Protein AF-A0A5N5KSN8-F1 (afdb_monomer_lite)

Foldseek 3Di:
DVVVVCCCVVVVPPLDPVLLVVLQLVLLPFDQDQDPVPTCSVVSPVVSVVSCVVQVVVPVPDDRDDDDDDDDDDDDDPPPPVVVVVVVVLVVLVDPVDDLQSSLLCVLVVLLVVLLCQQQVQPPDPLRGPQQVVLLVSLVVSVVVLVVSCVPRVVPPDLSSLLSSLLSNLLSLLSLLDPNHDDDPSSVVSLVVLLVSLLVLLVSLLPDQPLSDDLSSLLSNLLSLLSLLSSLQDPDDDPLVSSLVSLVSNLVSLVSNDDDPLDPSVLSSVLSVCSSVFHDDCPDDQDSHSGSSSSVSNSVVRSVVVCVVVVHDCVNVPCVSVPPCSSPD

Structure (mmCIF, N/CA/C/O backbone):
data_AF-A0A5N5KSN8-F1
#
_entry.id   AF-A0A5N5KSN8-F1
#
loop_
_atom_site.group_PDB
_atom_site.id
_atom_site.type_symbol
_atom_site.label_atom_id
_atom_site.label_alt_id
_atom_site.label_comp_id
_atom_site.label_asym_id
_atom_site.label_entity_id
_atom_site.label_seq_id
_atom_site.pdbx_PDB_ins_code
_atom_site.Cartn_x
_atom_site.Cartn_y
_atom_site.Cartn_z
_atom_site.occupancy
_atom_site.B_iso_or_equiv
_atom_site.auth_seq_id
_atom_site.auth_comp_id
_atom_site.auth_asym_id
_atom_site.auth_atom_id
_atom_site.pdbx_PDB_model_num
ATOM 1 N N . MET A 1 1 ? 43.996 19.410 -3.319 1.00 46.50 1 MET A N 1
ATOM 2 C CA . MET A 1 1 ? 43.827 18.032 -3.825 1.00 46.50 1 MET A CA 1
ATOM 3 C C . MET A 1 1 ? 42.479 17.449 -3.413 1.00 46.50 1 MET A C 1
ATOM 5 O O . MET A 1 1 ? 41.645 17.297 -4.286 1.00 46.50 1 MET A O 1
ATOM 9 N N . ILE A 1 2 ? 42.193 17.269 -2.115 1.00 34.84 2 ILE A N 1
ATOM 10 C CA . ILE A 1 2 ? 40.887 16.763 -1.628 1.00 34.84 2 ILE A CA 1
ATOM 11 C C . ILE A 1 2 ? 39.706 17.642 -2.077 1.00 34.84 2 ILE A C 1
ATOM 13 O O . ILE A 1 2 ? 38.739 17.126 -2.616 1.00 34.84 2 ILE A O 1
ATOM 17 N N . LYS A 1 3 ? 39.811 18.975 -1.951 1.00 35.56 3 LYS A N 1
ATOM 18 C CA . LYS A 1 3 ? 38.770 19.898 -2.443 1.00 35.56 3 LYS A CA 1
ATOM 19 C C . LYS A 1 3 ? 38.483 19.732 -3.938 1.00 35.56 3 LYS A C 1
ATOM 21 O O . LYS A 1 3 ? 37.327 19.738 -4.303 1.00 35.56 3 LYS A O 1
ATOM 26 N N . VAL A 1 4 ? 39.510 19.531 -4.764 1.00 47.50 4 VAL A N 1
ATOM 27 C CA . VAL A 1 4 ? 39.364 19.372 -6.223 1.00 47.50 4 VAL A CA 1
ATOM 28 C C . VAL A 1 4 ? 38.703 18.035 -6.558 1.00 47.50 4 VAL A C 1
ATOM 30 O O . VAL A 1 4 ? 37.742 18.023 -7.307 1.00 47.50 4 VAL A O 1
ATOM 33 N N . MET A 1 5 ? 39.111 16.937 -5.911 1.00 35.50 5 MET A N 1
ATOM 34 C CA . MET A 1 5 ? 38.452 15.634 -6.088 1.00 35.50 5 MET A CA 1
ATOM 35 C C . MET A 1 5 ? 36.986 15.653 -5.635 1.00 35.50 5 MET A C 1
ATOM 37 O O . MET A 1 5 ? 36.134 15.071 -6.296 1.00 35.50 5 MET A O 1
ATOM 41 N N . ILE A 1 6 ? 36.673 16.342 -4.533 1.00 41.19 6 ILE A N 1
ATOM 42 C CA . ILE A 1 6 ? 35.292 16.515 -4.061 1.00 41.19 6 ILE A CA 1
ATOM 43 C C . ILE A 1 6 ? 34.491 17.376 -5.043 1.00 41.19 6 ILE A C 1
ATOM 45 O O . ILE A 1 6 ? 33.362 17.027 -5.362 1.00 41.19 6 ILE A O 1
ATOM 49 N N . THR A 1 7 ? 35.065 18.468 -5.552 1.00 46.22 7 THR A N 1
ATOM 50 C CA . THR A 1 7 ? 34.432 19.315 -6.571 1.00 46.22 7 THR A CA 1
ATOM 51 C C . THR A 1 7 ? 34.153 18.521 -7.844 1.00 46.22 7 THR A C 1
ATOM 53 O O . THR A 1 7 ? 33.038 18.585 -8.343 1.00 46.22 7 THR A O 1
ATOM 56 N N . ASP A 1 8 ? 35.094 17.706 -8.313 1.00 46.38 8 ASP A N 1
ATOM 57 C CA . ASP A 1 8 ? 34.904 16.885 -9.510 1.00 46.38 8 ASP A CA 1
ATOM 58 C C . ASP A 1 8 ? 33.875 15.770 -9.278 1.00 46.38 8 ASP A C 1
ATOM 60 O O . ASP A 1 8 ? 33.087 15.479 -10.163 1.00 46.38 8 ASP A O 1
ATOM 64 N N . THR A 1 9 ? 33.799 15.188 -8.079 1.00 46.44 9 THR A N 1
ATOM 65 C CA . THR A 1 9 ? 32.834 14.110 -7.783 1.00 46.44 9 THR A CA 1
ATOM 66 C C . THR A 1 9 ? 31.418 14.647 -7.525 1.00 46.44 9 THR A C 1
ATOM 68 O O . THR A 1 9 ? 30.440 14.046 -7.958 1.00 46.44 9 THR A O 1
ATOM 71 N N . ILE A 1 10 ? 31.290 15.794 -6.845 1.00 45.47 10 ILE A N 1
ATOM 72 C CA . ILE A 1 10 ? 29.997 16.408 -6.491 1.00 45.47 10 ILE A CA 1
ATOM 73 C C . ILE A 1 10 ? 29.438 17.258 -7.640 1.00 45.47 10 ILE A C 1
ATOM 75 O O . ILE A 1 10 ? 28.224 17.319 -7.806 1.00 45.47 10 ILE A O 1
ATOM 79 N N . HIS A 1 11 ? 30.285 17.913 -8.443 1.00 48.88 11 HIS A N 1
ATOM 80 C CA . HIS A 1 11 ? 29.839 18.746 -9.569 1.00 48.88 11 HIS A CA 1
ATOM 81 C C . HIS A 1 11 ? 29.850 18.031 -10.927 1.00 48.88 11 HIS A C 1
ATOM 83 O O . HIS A 1 11 ? 29.304 18.586 -11.878 1.00 48.88 11 HIS A O 1
ATOM 89 N N . ALA A 1 12 ? 30.411 16.818 -11.050 1.00 48.84 12 ALA A N 1
ATOM 90 C CA . ALA A 1 12 ? 30.242 16.014 -12.268 1.00 48.84 12 ALA A CA 1
ATOM 91 C C . ALA A 1 12 ? 28.871 15.331 -12.360 1.00 48.84 12 ALA A C 1
ATOM 93 O O . ALA A 1 12 ? 28.477 14.914 -13.449 1.00 48.84 12 ALA A O 1
ATOM 94 N N . ALA A 1 13 ? 28.129 15.219 -11.252 1.00 53.12 13 ALA A N 1
ATOM 95 C CA . ALA A 1 13 ? 26.766 14.713 -11.288 1.00 53.12 13 ALA A CA 1
ATOM 96 C C . ALA A 1 13 ? 25.880 15.742 -11.999 1.00 53.12 13 ALA A C 1
ATOM 98 O O . ALA A 1 13 ? 25.546 16.788 -11.443 1.00 53.12 13 ALA A O 1
ATOM 99 N N . SER A 1 14 ? 25.501 15.465 -13.246 1.00 54.31 14 SER A N 1
ATOM 100 C CA . SER A 1 14 ? 24.509 16.269 -13.951 1.00 54.31 14 SER A CA 1
ATOM 101 C C . SER A 1 14 ? 23.222 16.294 -13.124 1.00 54.31 14 SER A C 1
ATOM 103 O O . SER A 1 14 ? 22.523 15.281 -13.009 1.00 54.31 14 SER A O 1
ATOM 105 N N . HIS A 1 15 ? 22.927 17.448 -12.524 1.00 63.44 15 HIS A N 1
ATOM 106 C CA . HIS A 1 15 ? 21.675 17.692 -11.825 1.00 63.44 15 HIS A CA 1
ATOM 107 C C . HIS A 1 15 ? 20.551 17.720 -12.860 1.00 63.44 15 HIS A C 1
ATOM 109 O O . HIS A 1 15 ? 20.300 18.735 -13.504 1.00 63.44 15 HIS A O 1
ATOM 115 N N . SER A 1 16 ? 19.917 16.573 -13.067 1.00 72.69 16 SER A N 1
ATOM 116 C CA . SER A 1 16 ? 18.753 16.420 -13.928 1.00 72.69 16 SER A CA 1
ATOM 117 C C . SER A 1 16 ? 17.613 15.808 -13.129 1.00 72.69 16 SER A C 1
ATOM 119 O O . SER A 1 16 ? 17.822 15.152 -12.105 1.00 72.69 16 SER A O 1
ATOM 121 N N . VAL A 1 17 ? 16.394 16.027 -13.616 1.00 62.19 17 VAL A N 1
ATOM 122 C CA . VAL A 1 17 ? 15.202 15.372 -13.072 1.00 62.19 17 VAL A CA 1
ATOM 123 C C . VAL A 1 17 ? 15.346 13.849 -13.171 1.00 62.19 17 VAL A C 1
ATOM 125 O O . VAL A 1 17 ? 14.996 13.158 -12.222 1.00 62.19 17 VAL A O 1
ATOM 128 N N . ASP A 1 18 ? 15.966 13.343 -14.240 1.00 61.19 18 ASP A N 1
ATOM 129 C CA . ASP A 1 18 ? 16.209 11.910 -14.441 1.00 61.19 18 ASP A CA 1
ATOM 130 C C . ASP A 1 18 ? 17.129 11.317 -13.359 1.00 61.19 18 ASP A C 1
ATOM 132 O O . ASP A 1 18 ? 16.864 10.231 -12.853 1.00 61.19 18 ASP A O 1
ATOM 136 N N . THR A 1 19 ? 18.175 12.039 -12.934 1.00 63.59 19 THR A N 1
ATOM 137 C CA . THR A 1 19 ? 19.059 11.590 -11.842 1.00 63.59 19 THR A CA 1
ATOM 138 C C . THR A 1 19 ? 18.337 11.603 -10.494 1.00 63.59 19 THR A C 1
ATOM 140 O O . THR A 1 19 ? 18.528 10.696 -9.689 1.00 63.59 19 THR A O 1
ATOM 143 N N . ILE A 1 20 ? 17.481 12.601 -10.243 1.00 62.88 20 ILE A N 1
ATOM 144 C CA . ILE A 1 20 ? 16.638 12.649 -9.037 1.00 62.88 20 ILE A CA 1
ATOM 145 C C . ILE A 1 20 ? 15.681 11.458 -9.027 1.00 62.88 20 ILE A C 1
ATOM 147 O O . ILE A 1 20 ? 15.582 10.764 -8.022 1.00 62.88 20 ILE A O 1
ATOM 151 N N . GLN A 1 21 ? 15.013 11.189 -10.148 1.00 60.56 21 GLN A N 1
ATOM 152 C CA . GLN A 1 21 ? 14.117 10.044 -10.295 1.00 60.56 21 GLN A CA 1
ATOM 153 C C . GLN A 1 21 ? 14.863 8.724 -10.103 1.00 60.56 21 GLN A C 1
ATOM 155 O O . GLN A 1 21 ? 14.384 7.875 -9.362 1.00 60.56 21 GLN A O 1
ATOM 160 N N . ALA A 1 22 ? 16.052 8.565 -10.689 1.00 63.94 22 ALA A N 1
ATOM 161 C CA . ALA A 1 22 ? 16.884 7.384 -10.490 1.00 63.94 22 ALA A CA 1
ATOM 162 C C . ALA A 1 22 ? 17.274 7.201 -9.016 1.00 63.94 22 ALA A C 1
ATOM 164 O O . ALA A 1 22 ? 17.149 6.100 -8.495 1.00 63.94 22 ALA A O 1
ATOM 165 N N . LEU A 1 23 ? 17.677 8.268 -8.317 1.00 63.28 23 LEU A N 1
ATOM 166 C CA . LEU A 1 23 ? 17.978 8.215 -6.882 1.00 63.28 23 LEU A CA 1
ATOM 167 C C . LEU A 1 23 ? 16.751 7.828 -6.054 1.00 63.28 23 LEU A C 1
ATOM 169 O O . LEU A 1 23 ? 16.864 6.968 -5.193 1.00 63.28 23 LEU A O 1
ATOM 173 N N . LEU A 1 24 ? 15.582 8.403 -6.345 1.00 63.81 24 LEU A N 1
ATOM 174 C CA . LEU A 1 24 ? 14.332 8.059 -5.660 1.00 63.81 24 LEU A CA 1
ATOM 175 C C . LEU A 1 24 ? 13.894 6.615 -5.943 1.00 63.81 24 LEU A C 1
ATOM 177 O O . LEU A 1 24 ? 13.403 5.939 -5.045 1.00 63.81 24 LEU A O 1
ATOM 181 N N . ILE A 1 25 ? 14.123 6.109 -7.158 1.00 63.62 25 ILE A N 1
ATOM 182 C CA . ILE A 1 25 ? 13.924 4.692 -7.495 1.00 63.62 25 ILE A CA 1
ATOM 183 C C . ILE A 1 25 ? 14.904 3.815 -6.704 1.00 63.62 25 ILE A C 1
ATOM 185 O O . ILE A 1 25 ? 14.504 2.779 -6.181 1.00 63.62 25 ILE A O 1
ATOM 189 N N . MET A 1 26 ? 16.159 4.244 -6.541 1.00 63.03 26 MET A N 1
ATOM 190 C CA . MET A 1 26 ? 17.131 3.551 -5.689 1.00 63.03 26 MET A CA 1
ATOM 191 C C . MET A 1 26 ? 16.736 3.582 -4.206 1.00 63.03 26 MET A C 1
ATOM 193 O O . MET A 1 26 ? 17.008 2.620 -3.501 1.00 63.03 26 MET A O 1
ATOM 197 N N . CYS A 1 27 ? 16.037 4.617 -3.722 1.00 63.31 27 CYS A N 1
ATOM 198 C CA . CYS A 1 27 ? 15.452 4.621 -2.371 1.00 63.31 27 CYS A CA 1
ATOM 199 C C . CYS A 1 27 ? 14.353 3.571 -2.192 1.00 63.31 27 CYS A C 1
ATOM 201 O O . CYS A 1 27 ? 14.062 3.178 -1.070 1.00 63.31 27 CYS A O 1
ATOM 203 N N . LEU A 1 28 ? 13.714 3.153 -3.286 1.00 55.19 28 LEU A N 1
ATOM 204 C CA . LEU A 1 28 ? 12.717 2.084 -3.305 1.00 55.19 28 LEU A CA 1
ATOM 205 C C . LEU A 1 28 ? 13.358 0.695 -3.488 1.00 55.19 28 LEU A C 1
ATOM 207 O O . LEU A 1 28 ? 12.645 -0.311 -3.484 1.00 55.19 28 LEU A O 1
ATOM 211 N N . TRP A 1 29 ? 14.688 0.650 -3.651 1.00 60.00 29 TRP A N 1
ATOM 212 C CA . TRP A 1 29 ? 15.498 -0.542 -3.863 1.00 60.00 29 TRP A CA 1
ATOM 213 C C . TRP A 1 29 ? 16.498 -0.726 -2.709 1.00 60.00 29 TRP A C 1
ATOM 215 O O . TRP A 1 29 ? 17.627 -0.228 -2.768 1.00 60.00 29 TRP A O 1
ATOM 225 N N . PRO A 1 30 ? 16.139 -1.469 -1.652 1.00 49.62 30 PRO A N 1
ATOM 226 C CA . PRO A 1 30 ? 17.069 -1.728 -0.570 1.00 49.62 30 PRO A CA 1
ATOM 227 C C . PRO A 1 30 ? 18.173 -2.647 -1.103 1.00 49.62 30 PRO A C 1
ATOM 229 O O . PRO A 1 30 ? 17.918 -3.753 -1.592 1.00 49.62 30 PRO A O 1
ATOM 232 N N . PHE A 1 31 ? 19.428 -2.215 -1.006 1.00 49.72 31 PHE A N 1
ATOM 233 C CA . PHE A 1 31 ? 20.537 -3.155 -1.133 1.00 49.72 31 PHE A CA 1
ATOM 234 C C . PHE A 1 31 ? 20.428 -4.200 -0.014 1.00 49.72 31 PHE A C 1
ATOM 236 O O . PHE A 1 31 ? 19.863 -3.929 1.044 1.00 49.72 31 PHE A O 1
ATOM 243 N N . LYS A 1 32 ? 20.954 -5.414 -0.226 1.00 43.28 32 LYS A N 1
ATOM 244 C CA . LYS A 1 32 ? 21.054 -6.398 0.861 1.00 43.28 32 LYS A CA 1
ATOM 245 C C . LYS A 1 32 ? 21.966 -5.825 1.944 1.00 43.28 32 LYS A C 1
ATOM 247 O O . LYS A 1 32 ? 23.185 -5.856 1.791 1.00 43.28 32 LYS A O 1
ATOM 252 N N . THR A 1 33 ? 21.379 -5.301 3.006 1.00 44.62 33 THR A N 1
ATOM 253 C CA . THR A 1 33 ? 22.092 -4.728 4.143 1.00 44.62 33 THR A CA 1
ATOM 254 C C . THR A 1 33 ? 21.987 -5.671 5.333 1.00 44.62 33 THR A C 1
ATOM 256 O O . THR A 1 33 ? 20.963 -6.320 5.543 1.00 44.62 33 THR A O 1
ATOM 259 N N . ALA A 1 34 ? 23.082 -5.817 6.082 1.00 41.28 34 ALA A N 1
ATOM 260 C CA . ALA A 1 34 ? 23.101 -6.648 7.286 1.00 41.28 34 ALA A CA 1
ATOM 261 C C . ALA A 1 34 ? 22.428 -5.930 8.468 1.00 41.28 34 ALA A C 1
ATOM 263 O O . ALA A 1 34 ? 21.861 -6.583 9.344 1.00 41.28 34 ALA A O 1
ATOM 264 N N . HIS A 1 35 ? 22.462 -4.593 8.466 1.00 45.50 35 HIS A N 1
ATOM 265 C CA . HIS A 1 35 ? 21.873 -3.739 9.490 1.00 45.50 35 HIS A CA 1
ATOM 266 C C . HIS A 1 35 ? 21.135 -2.542 8.874 1.00 45.50 35 HIS A C 1
ATOM 268 O O . HIS A 1 35 ? 21.478 -2.073 7.790 1.00 45.50 35 HIS A O 1
ATOM 274 N N . LEU A 1 36 ? 20.140 -2.006 9.594 1.00 43.34 36 LEU A N 1
ATOM 275 C CA . LEU A 1 36 ? 19.384 -0.812 9.181 1.00 43.34 36 LEU A CA 1
ATOM 276 C C . LEU A 1 36 ? 20.290 0.424 9.020 1.00 43.34 36 LEU A C 1
ATOM 278 O O . LEU A 1 36 ? 20.044 1.253 8.156 1.00 43.34 36 LEU A O 1
ATOM 282 N N . SER A 1 37 ? 21.369 0.517 9.807 1.00 46.09 37 SER A N 1
ATOM 283 C CA . SER A 1 37 ? 22.383 1.578 9.694 1.00 46.09 37 SER A CA 1
ATOM 284 C C . SER A 1 37 ? 23.151 1.566 8.373 1.00 46.09 37 SER A C 1
ATOM 286 O O . SER A 1 37 ? 23.803 2.554 8.045 1.00 46.09 37 SER A O 1
ATOM 288 N N . ASP A 1 38 ? 23.101 0.453 7.641 1.00 47.03 38 ASP A N 1
ATOM 289 C CA . ASP A 1 38 ? 23.798 0.288 6.368 1.00 47.03 38 ASP A CA 1
ATOM 290 C C . ASP A 1 38 ? 22.883 0.629 5.176 1.00 47.03 38 ASP A C 1
ATOM 292 O O . ASP A 1 38 ? 23.320 0.565 4.026 1.00 47.03 38 ASP A O 1
ATOM 296 N N . ASP A 1 39 ? 21.613 0.974 5.432 1.00 53.12 39 ASP A N 1
ATOM 297 C CA . ASP A 1 39 ? 20.647 1.383 4.415 1.00 53.12 39 ASP A CA 1
ATOM 298 C C . ASP A 1 39 ? 20.965 2.794 3.895 1.00 53.12 39 ASP A C 1
ATOM 300 O O . ASP A 1 39 ? 20.895 3.798 4.605 1.00 53.12 39 ASP A O 1
ATOM 304 N N . SER A 1 40 ? 21.325 2.870 2.616 1.00 59.25 40 SER A N 1
ATOM 305 C CA . SER A 1 40 ? 21.678 4.110 1.931 1.00 59.25 40 SER A CA 1
ATOM 306 C C . SER A 1 40 ? 20.475 4.874 1.367 1.00 59.25 40 SER A C 1
ATOM 308 O O . SER A 1 40 ? 20.666 5.959 0.812 1.00 59.25 40 SER A O 1
ATOM 310 N N . SER A 1 41 ? 19.244 4.375 1.518 1.00 59.47 41 SER A N 1
ATOM 311 C CA . SER A 1 41 ? 18.026 5.034 1.021 1.00 59.47 41 SER A CA 1
ATOM 312 C C . SER A 1 41 ? 17.856 6.453 1.574 1.00 59.47 41 SER A C 1
ATOM 314 O O . SER A 1 41 ? 17.577 7.375 0.809 1.00 59.47 41 SER A O 1
ATOM 316 N N . GLN A 1 42 ? 18.145 6.684 2.859 1.00 54.25 42 GLN A N 1
ATOM 317 C CA . GLN A 1 42 ? 18.113 8.024 3.464 1.00 54.25 42 GLN A CA 1
ATOM 318 C C . GLN A 1 42 ? 19.117 8.985 2.804 1.00 54.25 42 GLN A C 1
ATOM 320 O O . GLN A 1 42 ? 18.835 10.173 2.607 1.00 54.25 42 GLN A O 1
ATOM 325 N N . PHE A 1 43 ? 20.286 8.474 2.413 1.00 58.09 43 PHE A N 1
ATOM 326 C CA . PHE A 1 43 ? 21.306 9.247 1.710 1.00 58.09 43 PHE A CA 1
ATOM 327 C C . PHE A 1 43 ? 20.862 9.582 0.280 1.00 58.09 43 PHE A C 1
ATOM 329 O O . PHE A 1 43 ? 20.996 10.727 -0.154 1.00 58.09 43 PHE A O 1
ATOM 336 N N . TYR A 1 44 ? 20.255 8.627 -0.429 1.00 63.38 44 TYR A N 1
ATOM 337 C CA . TYR A 1 44 ? 19.677 8.854 -1.755 1.00 63.38 44 TYR A CA 1
ATOM 338 C C . TYR A 1 44 ? 18.512 9.857 -1.713 1.00 63.38 44 TYR A C 1
ATOM 340 O O . TYR A 1 44 ? 18.506 10.788 -2.520 1.00 63.38 44 TYR A O 1
ATOM 348 N N . CYS A 1 45 ? 17.601 9.758 -0.734 1.00 60.16 45 CYS A N 1
ATOM 349 C CA . CYS A 1 45 ? 16.523 10.729 -0.501 1.00 60.16 45 CYS A CA 1
ATOM 350 C C . CYS A 1 45 ? 17.077 12.134 -0.233 1.00 60.16 45 CYS A C 1
ATOM 352 O O . CYS A 1 45 ? 16.588 13.117 -0.792 1.00 60.16 45 CYS A O 1
ATOM 354 N N . SER A 1 46 ? 18.131 12.238 0.581 1.00 50.81 46 SER A N 1
ATOM 355 C CA . SER A 1 46 ? 18.768 13.518 0.917 1.00 50.81 46 SER A CA 1
ATOM 356 C C . SER A 1 46 ? 19.420 14.171 -0.304 1.00 50.81 46 SER A C 1
ATOM 358 O O . SER A 1 46 ? 19.255 15.372 -0.531 1.00 50.81 46 SER A O 1
ATOM 360 N N . ILE A 1 47 ? 20.114 13.385 -1.136 1.00 62.28 47 ILE A N 1
ATOM 361 C CA . ILE A 1 47 ? 20.696 13.875 -2.392 1.00 62.28 47 ILE A CA 1
ATOM 362 C C . ILE A 1 47 ? 19.587 14.278 -3.366 1.00 62.28 47 ILE A C 1
ATOM 364 O O . ILE A 1 47 ? 19.638 15.378 -3.912 1.00 62.28 47 ILE A O 1
ATOM 368 N N . ALA A 1 48 ? 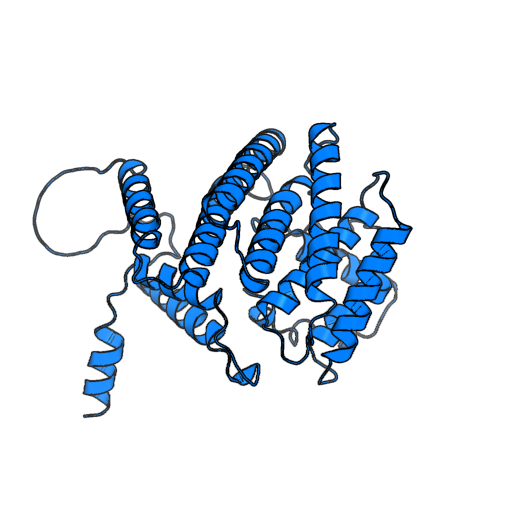18.565 13.441 -3.552 1.00 62.88 48 ALA A N 1
ATOM 369 C CA . ALA A 1 48 ? 17.432 13.728 -4.428 1.00 62.88 48 ALA A CA 1
ATOM 370 C C . ALA A 1 48 ? 16.710 15.025 -4.023 1.00 62.88 48 ALA A C 1
ATOM 372 O O . ALA A 1 48 ? 16.434 15.875 -4.872 1.00 62.88 48 ALA A O 1
ATOM 373 N N . THR A 1 49 ? 16.486 15.224 -2.722 1.00 54.00 49 THR A N 1
ATOM 374 C CA . THR A 1 49 ? 15.879 16.438 -2.158 1.00 54.00 49 THR A CA 1
ATOM 375 C C . THR A 1 49 ? 16.749 17.664 -2.416 1.00 54.00 49 THR A C 1
ATOM 377 O O . THR A 1 49 ? 16.266 18.674 -2.932 1.00 54.00 49 THR A O 1
ATOM 380 N N . GLN A 1 50 ? 18.053 17.575 -2.135 1.00 61.84 50 GLN A N 1
ATOM 381 C CA . GLN A 1 50 ? 18.991 18.670 -2.376 1.00 61.84 50 GLN A CA 1
ATOM 382 C C . GLN A 1 50 ? 19.070 19.038 -3.865 1.00 61.84 50 GLN A C 1
ATOM 384 O O . GLN A 1 50 ? 19.047 20.219 -4.219 1.00 61.84 50 GLN A O 1
ATOM 389 N N . MET A 1 51 ? 19.111 18.040 -4.749 1.00 63.69 51 MET A N 1
ATOM 390 C CA . MET A 1 51 ? 19.089 18.241 -6.197 1.00 63.69 51 MET A CA 1
ATOM 391 C C . MET A 1 51 ? 17.766 18.872 -6.650 1.00 63.69 51 MET A C 1
ATOM 393 O O . MET A 1 51 ? 17.774 19.796 -7.462 1.00 63.69 51 MET A O 1
ATOM 397 N N . GLY A 1 52 ? 16.629 18.449 -6.090 1.00 55.22 52 GLY A N 1
ATOM 398 C CA . GLY A 1 52 ? 15.319 19.036 -6.377 1.00 55.22 52 GLY A CA 1
ATOM 399 C C . GLY A 1 52 ? 15.213 20.502 -5.951 1.00 55.22 52 GLY A C 1
ATOM 400 O O . GLY A 1 52 ? 14.656 21.326 -6.683 1.00 55.22 52 GLY A O 1
ATOM 401 N N . LEU A 1 53 ? 15.812 20.865 -4.813 1.00 56.81 53 LEU A N 1
ATOM 402 C CA . LEU A 1 53 ? 15.920 22.254 -4.365 1.00 56.81 53 LEU A CA 1
ATOM 403 C C . LEU A 1 53 ? 16.793 23.090 -5.309 1.00 56.81 53 LEU A C 1
ATOM 405 O O . LEU A 1 53 ? 16.385 24.189 -5.689 1.00 56.81 53 LEU A O 1
ATOM 409 N N . GLN A 1 54 ? 17.944 22.559 -5.731 1.00 62.75 54 GLN A N 1
ATOM 410 C CA . GLN A 1 54 ? 18.859 23.219 -6.671 1.00 62.75 54 GLN A CA 1
ATOM 411 C C . GLN A 1 54 ? 18.242 23.420 -8.062 1.00 62.75 54 GLN A C 1
ATOM 413 O O . GLN A 1 54 ? 18.474 24.453 -8.686 1.00 62.75 54 GLN A O 1
ATOM 418 N N . LEU A 1 55 ? 17.409 22.480 -8.518 1.00 60.75 55 LEU A N 1
ATOM 419 C CA . LEU A 1 55 ? 16.634 22.597 -9.758 1.00 60.75 55 LEU A CA 1
ATOM 420 C C . LEU A 1 55 ? 15.380 23.475 -9.622 1.00 60.75 55 LEU A C 1
ATOM 422 O O . LEU A 1 55 ? 14.683 23.709 -10.609 1.00 60.75 55 LEU A O 1
ATOM 426 N N . GLY A 1 56 ? 15.075 23.971 -8.420 1.00 56.66 56 GLY A N 1
ATOM 427 C CA . GLY A 1 56 ? 13.913 24.824 -8.183 1.00 56.66 56 GLY A CA 1
ATOM 428 C C . GLY A 1 56 ? 12.570 24.088 -8.216 1.00 56.66 56 GLY A C 1
ATOM 429 O O . GLY A 1 56 ? 11.536 24.749 -8.287 1.00 56.66 56 GLY A O 1
ATOM 430 N N . LEU A 1 57 ? 12.553 22.751 -8.119 1.00 56.12 57 LEU A N 1
ATOM 431 C CA . LEU A 1 57 ? 11.328 21.933 -8.199 1.00 56.12 57 LEU A CA 1
ATOM 432 C C . LEU A 1 57 ? 10.323 22.236 -7.074 1.00 56.12 57 LEU A C 1
ATOM 434 O O . LEU A 1 57 ? 9.127 22.027 -7.237 1.00 56.12 57 LEU A O 1
ATOM 438 N N . HIS A 1 58 ? 10.788 22.820 -5.966 1.00 58.44 58 HIS A N 1
ATOM 439 C CA . HIS A 1 58 ? 9.955 23.327 -4.871 1.00 58.44 58 HIS A CA 1
ATOM 440 C C . HIS A 1 58 ? 9.072 24.535 -5.253 1.00 58.44 58 HIS A C 1
ATOM 442 O O . HIS A 1 58 ? 8.280 25.001 -4.435 1.00 58.44 58 HIS A O 1
ATOM 448 N N . ARG A 1 59 ? 9.206 25.081 -6.473 1.00 55.84 59 ARG A N 1
ATOM 449 C CA . ARG A 1 59 ? 8.443 26.240 -6.970 1.00 55.84 59 ARG A CA 1
ATOM 450 C C . ARG A 1 59 ? 7.621 25.856 -8.206 1.00 55.84 59 ARG A C 1
ATOM 452 O O . ARG A 1 59 ? 7.989 26.232 -9.319 1.00 55.84 59 ARG A O 1
ATOM 459 N N . PRO A 1 60 ? 6.470 25.179 -8.041 1.00 45.53 60 PRO A N 1
ATOM 460 C CA . PRO A 1 60 ? 5.687 24.632 -9.158 1.00 45.53 60 PRO A CA 1
ATOM 461 C C . PRO A 1 60 ? 5.165 25.693 -10.150 1.00 45.53 60 PRO A C 1
ATOM 463 O O . PRO A 1 60 ? 4.840 25.374 -11.293 1.00 45.53 60 PRO A O 1
ATOM 466 N N . ASN A 1 61 ? 5.128 26.968 -9.744 1.00 41.50 61 ASN A N 1
ATOM 467 C CA . ASN A 1 61 ? 4.637 28.088 -10.554 1.00 41.50 61 ASN A CA 1
ATOM 468 C C . ASN A 1 61 ? 5.734 28.855 -11.319 1.00 41.50 61 ASN A C 1
ATOM 470 O O . ASN A 1 61 ? 5.413 29.803 -12.037 1.00 41.50 61 ASN A O 1
ATOM 474 N N . GLN A 1 62 ? 7.012 28.478 -11.199 1.00 43.84 62 GLN A N 1
ATOM 475 C CA . GLN A 1 62 ? 8.093 29.066 -11.998 1.00 43.84 62 GLN A CA 1
ATOM 476 C C . GLN A 1 62 ? 8.461 28.120 -13.155 1.00 43.84 62 GLN A C 1
ATOM 478 O O . GLN A 1 62 ? 8.800 26.965 -12.907 1.00 43.84 62 GLN A O 1
ATOM 483 N N . PRO A 1 63 ? 8.380 28.549 -14.431 1.00 41.44 63 PRO A N 1
ATOM 484 C CA . PRO A 1 63 ? 8.778 27.698 -15.545 1.00 41.44 63 PRO A CA 1
ATOM 485 C C . PRO A 1 63 ? 10.282 27.403 -15.482 1.00 41.44 63 PRO A C 1
ATOM 487 O O . PRO A 1 63 ? 11.097 28.317 -15.363 1.00 41.44 63 PRO A O 1
ATOM 490 N N . TYR A 1 64 ? 10.625 26.117 -15.584 1.00 43.34 64 TYR A N 1
ATOM 491 C CA . TYR A 1 64 ? 11.995 25.621 -15.686 1.00 43.34 64 TYR A CA 1
ATOM 492 C C . TYR A 1 64 ? 12.682 26.263 -16.899 1.00 43.34 64 TYR A C 1
ATOM 494 O O . TYR A 1 64 ? 12.284 26.032 -18.042 1.00 43.34 64 TYR A O 1
ATOM 502 N N . TRP A 1 65 ? 13.682 27.108 -16.656 1.00 35.16 65 TRP A N 1
ATOM 503 C CA . TRP A 1 65 ? 14.478 27.745 -17.699 1.00 35.16 65 TRP A CA 1
ATOM 504 C C . TRP A 1 65 ? 15.954 27.393 -17.494 1.00 35.16 65 TRP A C 1
ATOM 506 O O . TRP A 1 65 ? 16.537 27.817 -16.494 1.00 35.16 65 TRP A O 1
ATOM 516 N N . PRO A 1 66 ? 16.605 26.677 -18.426 1.00 45.81 66 PRO A N 1
ATOM 517 C CA . PRO A 1 66 ? 18.054 26.580 -18.432 1.00 45.81 66 PRO A CA 1
ATOM 518 C C . PRO A 1 66 ? 18.621 27.849 -19.089 1.00 45.81 66 PRO A C 1
ATOM 520 O O . PRO A 1 66 ? 18.400 28.117 -20.270 1.00 45.81 66 PRO A O 1
ATOM 523 N N . LEU A 1 67 ? 19.342 28.680 -18.331 1.00 40.50 67 LEU A N 1
ATOM 524 C CA . LEU A 1 67 ? 20.080 29.801 -18.919 1.00 40.50 67 LEU A CA 1
ATOM 525 C C . LEU A 1 67 ? 21.330 29.295 -19.663 1.00 40.50 67 LEU A C 1
ATOM 527 O O . LEU A 1 67 ? 22.202 28.691 -19.048 1.00 40.50 67 LEU A O 1
ATOM 531 N N . ARG A 1 68 ? 21.426 29.721 -20.939 1.00 33.84 68 ARG A N 1
ATOM 532 C CA . ARG A 1 68 ? 22.530 29.650 -21.935 1.00 33.84 68 ARG A CA 1
ATOM 533 C C . ARG A 1 68 ? 22.599 28.322 -22.716 1.00 33.84 68 ARG A C 1
ATOM 535 O O . ARG A 1 68 ? 22.810 27.281 -22.125 1.00 33.84 68 ARG A O 1
ATOM 542 N N . HIS A 1 69 ? 22.445 28.266 -24.043 1.00 31.36 69 HIS A N 1
ATOM 543 C CA . HIS A 1 69 ? 22.829 29.189 -25.119 1.00 31.36 69 HIS A CA 1
ATOM 544 C C . HIS A 1 69 ? 21.830 29.137 -26.298 1.00 31.36 69 HIS A C 1
ATOM 546 O O . HIS A 1 69 ? 21.391 28.062 -26.677 1.00 31.36 69 HIS A O 1
ATOM 552 N N . GLY A 1 70 ? 21.590 30.290 -26.938 1.00 29.30 70 GLY A N 1
ATOM 553 C CA . GLY A 1 70 ? 21.237 30.383 -28.365 1.00 29.30 70 GLY A CA 1
ATOM 554 C C . GLY A 1 70 ? 19.775 30.145 -28.774 1.00 29.30 70 GLY A C 1
ATOM 555 O O . GLY A 1 70 ? 19.344 29.015 -28.915 1.00 29.30 70 GLY A O 1
ATOM 556 N N . SER A 1 71 ? 19.061 31.244 -29.040 1.00 33.72 71 SER A N 1
ATOM 557 C CA . SER A 1 71 ? 17.995 31.424 -30.046 1.00 33.72 71 SER A CA 1
ATOM 558 C C . SER A 1 71 ? 17.301 30.171 -30.622 1.00 33.72 71 SER A C 1
ATOM 560 O O . SER A 1 71 ? 17.874 29.487 -31.463 1.00 33.72 71 SER A O 1
ATOM 562 N N . LEU A 1 72 ? 16.019 29.961 -30.300 1.00 33.00 72 LEU A N 1
ATOM 563 C CA . LEU A 1 72 ? 14.906 30.037 -31.262 1.00 33.00 72 LEU A CA 1
ATOM 564 C C . LEU A 1 72 ? 13.566 29.701 -30.593 1.00 33.00 72 LEU A C 1
ATOM 566 O O . LEU A 1 72 ? 13.437 28.889 -29.684 1.00 33.00 72 LEU A O 1
ATOM 570 N N . ASN A 1 73 ? 12.571 30.425 -31.071 1.00 34.44 73 ASN A N 1
ATOM 571 C CA . ASN A 1 73 ? 11.213 30.551 -30.593 1.00 34.44 73 ASN A CA 1
ATOM 572 C C . ASN A 1 73 ? 10.400 29.279 -30.900 1.00 34.44 73 ASN A C 1
ATOM 574 O O . ASN A 1 73 ? 9.908 29.132 -32.014 1.00 34.44 73 ASN A O 1
ATOM 578 N N . VAL A 1 74 ? 10.243 28.368 -29.935 1.00 34.16 74 VAL A N 1
ATOM 579 C CA . VAL A 1 74 ? 9.228 27.301 -29.986 1.00 34.16 74 VAL A CA 1
ATOM 580 C C . VAL A 1 74 ? 8.670 27.104 -28.579 1.00 34.16 74 VAL A C 1
ATOM 582 O O . VAL A 1 74 ? 9.391 26.702 -27.672 1.00 34.16 74 VAL A O 1
ATOM 585 N N . LYS A 1 75 ? 7.379 27.392 -28.377 1.00 28.61 75 LYS A N 1
ATOM 586 C CA . LYS A 1 75 ? 6.646 26.926 -27.191 1.00 28.61 75 LYS A CA 1
ATOM 587 C C . LYS A 1 75 ? 6.447 25.413 -27.331 1.00 28.61 75 LYS A C 1
ATOM 589 O O . LYS A 1 75 ? 5.727 25.024 -28.250 1.00 28.61 75 LYS A O 1
ATOM 594 N N . PRO A 1 76 ? 6.982 24.557 -26.445 1.00 30.22 76 PRO A N 1
ATOM 595 C CA . PRO A 1 76 ? 6.518 23.188 -26.381 1.00 30.22 76 PRO A CA 1
ATOM 596 C C . PRO A 1 76 ? 5.234 23.162 -25.548 1.00 30.22 76 PRO A C 1
ATOM 598 O O . PRO A 1 76 ? 5.179 23.630 -24.409 1.00 30.22 76 PRO A O 1
ATOM 601 N N . SER A 1 77 ? 4.172 22.623 -26.134 1.00 30.62 77 SER A N 1
ATOM 602 C CA . SER A 1 77 ? 2.979 22.177 -25.423 1.00 30.62 77 SER A CA 1
ATOM 603 C C . SER A 1 77 ? 3.391 21.201 -24.315 1.00 30.62 77 SER A C 1
ATOM 605 O O . SER A 1 77 ? 3.939 20.136 -24.600 1.00 30.62 77 SER A O 1
ATOM 607 N N . ARG A 1 78 ? 3.125 21.572 -23.051 1.00 35.72 78 ARG A N 1
ATOM 608 C CA . ARG A 1 78 ? 3.520 20.850 -21.820 1.00 35.72 78 ARG A CA 1
ATOM 609 C C . ARG A 1 78 ? 3.160 19.352 -21.794 1.00 35.72 78 ARG A C 1
ATOM 611 O O . ARG A 1 78 ? 3.772 18.625 -21.027 1.00 35.72 78 ARG A O 1
ATOM 618 N N . GLY A 1 79 ? 2.229 18.886 -22.630 1.00 30.53 79 GLY A N 1
ATOM 619 C CA . GLY A 1 79 ? 1.840 17.471 -22.709 1.00 30.53 79 GLY A CA 1
ATOM 620 C C . GLY A 1 79 ? 2.722 16.580 -23.597 1.00 30.53 79 GLY A C 1
ATOM 621 O O . GLY A 1 79 ? 2.769 15.378 -23.377 1.00 30.53 79 GLY A O 1
ATOM 622 N N . ALA A 1 80 ? 3.449 17.121 -24.581 1.00 27.11 80 ALA A N 1
ATOM 623 C CA . ALA A 1 80 ? 4.117 16.279 -25.587 1.00 27.11 80 ALA A CA 1
ATOM 624 C C . ALA A 1 80 ? 5.492 15.739 -25.144 1.00 27.11 80 ALA A C 1
ATOM 626 O O . ALA A 1 80 ? 5.877 14.648 -25.547 1.00 27.11 80 ALA A O 1
ATOM 627 N N . VAL A 1 81 ? 6.223 16.481 -24.304 1.00 28.73 81 VAL A N 1
ATOM 628 C CA . VAL A 1 81 ? 7.606 16.136 -23.911 1.00 28.73 81 VAL A CA 1
ATOM 629 C C . VAL A 1 81 ? 7.648 15.039 -22.838 1.00 28.73 81 VAL A C 1
ATOM 631 O O . VAL A 1 81 ? 8.545 14.198 -22.857 1.00 28.73 81 VAL A O 1
ATOM 634 N N . LEU A 1 82 ? 6.656 15.001 -21.940 1.00 33.78 82 LEU A N 1
ATOM 635 C CA . LEU A 1 82 ? 6.550 13.969 -20.900 1.00 33.78 82 LEU A CA 1
ATOM 636 C C . LEU A 1 82 ? 6.192 12.605 -21.509 1.00 33.78 82 LEU A C 1
ATOM 638 O O . LEU A 1 82 ? 6.897 11.628 -21.266 1.00 33.78 82 LEU A O 1
ATOM 642 N N . HIS A 1 83 ? 5.191 12.541 -22.397 1.00 34.12 83 HIS A N 1
ATOM 643 C CA . HIS A 1 83 ? 4.787 11.283 -23.040 1.00 34.12 83 HIS A CA 1
ATOM 644 C C . HIS A 1 83 ? 5.922 10.595 -23.817 1.00 34.12 83 HIS A C 1
ATOM 646 O O . HIS A 1 83 ? 6.053 9.376 -23.736 1.00 34.12 83 HIS A O 1
ATOM 652 N N . THR A 1 84 ? 6.781 11.348 -24.516 1.00 31.52 84 THR A N 1
ATOM 653 C CA . THR A 1 84 ? 7.910 10.774 -25.272 1.00 31.52 84 THR A CA 1
ATOM 654 C C . THR A 1 84 ? 9.068 10.294 -24.392 1.00 31.52 84 THR A C 1
ATOM 656 O O . THR A 1 84 ? 9.784 9.371 -24.775 1.00 31.52 84 THR A O 1
ATOM 659 N N . GLY A 1 85 ? 9.276 10.898 -23.216 1.00 37.22 85 GLY A N 1
ATOM 660 C CA . GLY A 1 85 ? 10.312 10.460 -22.270 1.00 37.22 85 GLY A CA 1
ATOM 661 C C . GLY A 1 85 ? 9.951 9.139 -21.586 1.00 37.22 85 GLY A C 1
ATOM 662 O O . GLY A 1 85 ? 10.800 8.266 -21.416 1.00 37.22 85 GLY A O 1
ATOM 663 N N . HIS A 1 86 ? 8.668 8.956 -21.274 1.00 51.66 86 HIS A N 1
ATOM 664 C CA . HIS A 1 86 ? 8.151 7.766 -20.603 1.00 51.66 86 HIS A CA 1
ATOM 665 C C . HIS A 1 86 ? 8.224 6.494 -21.455 1.00 51.66 86 HIS A C 1
ATOM 667 O O . HIS A 1 86 ? 8.632 5.446 -20.956 1.00 51.66 86 HIS A O 1
ATOM 673 N N . THR A 1 87 ? 7.898 6.578 -22.747 1.00 55.38 87 THR A N 1
ATOM 674 C CA . THR A 1 87 ? 8.002 5.429 -23.662 1.00 55.38 87 THR A CA 1
ATOM 675 C C . THR A 1 87 ? 9.446 4.977 -23.850 1.00 55.38 87 THR A C 1
ATOM 677 O O . THR A 1 87 ? 9.710 3.780 -23.910 1.00 55.38 87 THR A O 1
ATOM 680 N N . ASN A 1 88 ? 10.390 5.921 -23.886 1.00 55.62 88 ASN A N 1
ATOM 681 C CA . ASN A 1 88 ? 11.811 5.614 -24.032 1.00 55.62 88 ASN A CA 1
ATOM 682 C C . ASN A 1 88 ? 12.388 4.969 -22.763 1.00 55.62 88 ASN A C 1
ATOM 684 O O . ASN A 1 88 ? 13.189 4.043 -22.867 1.00 55.62 88 ASN A O 1
ATOM 688 N N . LEU A 1 89 ? 11.953 5.414 -21.579 1.00 58.72 89 LEU A N 1
ATOM 689 C CA . LEU A 1 89 ? 12.344 4.810 -20.303 1.00 58.72 89 LEU A CA 1
ATOM 690 C C . LEU A 1 89 ? 11.811 3.377 -20.168 1.00 58.72 89 LEU A C 1
ATOM 692 O O . LEU A 1 89 ? 12.567 2.469 -19.837 1.00 58.72 89 LEU A O 1
ATOM 696 N N . LEU A 1 90 ? 10.529 3.154 -20.475 1.00 65.19 90 LEU A N 1
ATOM 697 C CA . LEU A 1 90 ? 9.936 1.815 -20.422 1.00 65.19 90 LEU A CA 1
ATOM 698 C C . LEU A 1 90 ? 10.558 0.862 -21.449 1.00 65.19 90 LEU A C 1
ATOM 700 O O . LEU A 1 90 ? 10.761 -0.304 -21.131 1.00 65.19 90 LEU A O 1
ATOM 704 N N . ALA A 1 91 ? 10.902 1.352 -22.644 1.00 67.25 91 ALA A N 1
ATOM 705 C CA . ALA A 1 91 ? 11.616 0.563 -23.647 1.00 67.25 91 ALA A CA 1
ATOM 706 C C . ALA A 1 91 ? 13.055 0.235 -23.214 1.00 67.25 91 ALA A C 1
ATOM 708 O O . ALA A 1 91 ? 13.581 -0.822 -23.555 1.00 67.25 91 ALA A O 1
ATOM 709 N N . ALA A 1 92 ? 13.701 1.109 -22.433 1.00 65.81 92 ALA A N 1
ATOM 710 C CA . ALA A 1 92 ? 15.027 0.828 -21.890 1.00 65.81 92 ALA A CA 1
ATOM 711 C C . ALA A 1 92 ? 15.008 -0.377 -20.936 1.00 65.81 92 ALA A C 1
ATOM 713 O O . ALA A 1 92 ? 15.964 -1.149 -20.932 1.00 65.81 92 ALA A O 1
ATOM 714 N N . PHE A 1 93 ? 13.911 -0.586 -20.198 1.00 73.00 93 PHE A N 1
ATOM 715 C CA . PHE A 1 93 ? 13.728 -1.728 -19.293 1.00 73.00 93 PHE A CA 1
ATOM 716 C C . PHE A 1 93 ? 13.580 -3.085 -19.996 1.00 73.00 93 PHE A C 1
ATOM 718 O O . PHE A 1 93 ? 13.698 -4.114 -19.330 1.00 73.00 93 PHE A O 1
ATOM 725 N N . ASP A 1 94 ? 13.380 -3.106 -21.317 1.00 74.50 94 ASP A N 1
ATOM 726 C CA . ASP A 1 94 ? 13.401 -4.333 -22.129 1.00 74.50 94 ASP A CA 1
ATOM 727 C C . ASP A 1 94 ? 14.822 -4.740 -22.554 1.00 74.50 94 ASP A C 1
ATOM 729 O O . ASP A 1 94 ? 15.025 -5.783 -23.179 1.00 74.50 94 ASP A O 1
ATOM 733 N N . SER A 1 95 ? 15.830 -3.929 -22.217 1.00 74.00 95 SER A N 1
ATOM 734 C CA . SER A 1 95 ? 17.225 -4.261 -22.477 1.00 74.00 95 SER A CA 1
ATOM 735 C C . SER A 1 95 ? 17.655 -5.483 -21.656 1.00 74.00 95 SER A C 1
ATOM 737 O O . SER A 1 95 ? 17.572 -5.445 -20.427 1.00 74.00 95 SER A O 1
ATOM 739 N N . PRO A 1 96 ? 18.236 -6.526 -22.282 1.00 77.44 96 PRO A N 1
ATOM 740 C CA . PRO A 1 96 ? 18.728 -7.704 -21.565 1.00 77.44 96 PRO A CA 1
ATOM 741 C C . PRO A 1 96 ? 19.934 -7.398 -20.663 1.00 77.44 96 PRO A C 1
ATOM 743 O O . PRO A 1 96 ? 20.361 -8.254 -19.896 1.00 77.44 96 PRO A O 1
ATOM 746 N N . ALA A 1 97 ? 20.513 -6.196 -20.770 1.00 67.81 97 ALA A N 1
ATOM 747 C CA . ALA A 1 97 ? 21.586 -5.739 -19.894 1.00 67.81 97 ALA A CA 1
ATOM 748 C C . ALA A 1 97 ? 21.083 -5.282 -18.512 1.00 67.81 97 ALA A C 1
ATOM 750 O O . ALA A 1 97 ? 21.895 -5.105 -17.605 1.00 67.81 97 ALA A O 1
ATOM 751 N N . ILE A 1 98 ? 19.776 -5.054 -18.356 1.00 68.38 98 ILE A N 1
ATOM 752 C CA . ILE A 1 98 ? 19.167 -4.631 -17.094 1.00 68.38 98 ILE A CA 1
ATOM 753 C C . ILE A 1 98 ? 18.725 -5.870 -16.322 1.00 68.38 98 ILE A C 1
ATOM 755 O O . ILE A 1 98 ? 18.151 -6.799 -16.887 1.00 68.38 98 ILE A O 1
ATOM 759 N N . ASP A 1 99 ? 18.997 -5.873 -15.017 1.00 78.06 99 ASP A N 1
ATOM 760 C CA . ASP A 1 99 ? 18.553 -6.939 -14.128 1.00 78.06 99 ASP A CA 1
ATOM 761 C C . ASP A 1 99 ? 17.017 -7.119 -14.213 1.00 78.06 99 ASP A C 1
ATOM 763 O O . ASP A 1 99 ? 16.283 -6.128 -14.123 1.00 78.06 99 ASP A O 1
ATOM 767 N N . PRO A 1 100 ? 16.503 -8.353 -14.389 1.00 82.31 100 PRO A N 1
ATOM 768 C CA . PRO A 1 100 ? 15.069 -8.582 -14.551 1.00 82.31 100 PRO A CA 1
ATOM 769 C C . PRO A 1 100 ? 14.233 -8.092 -13.366 1.00 82.31 100 PRO A C 1
ATOM 771 O O . PRO A 1 100 ? 13.169 -7.515 -13.573 1.00 82.31 100 PRO A O 1
ATOM 774 N N . VAL A 1 101 ? 14.719 -8.263 -12.133 1.00 79.56 101 VAL A N 1
ATOM 775 C CA . VAL A 1 101 ? 14.013 -7.818 -10.922 1.00 79.56 101 VAL A CA 1
ATOM 776 C C . VAL A 1 101 ? 13.966 -6.289 -10.890 1.00 79.56 101 VAL A C 1
ATOM 778 O O . VAL A 1 101 ? 12.929 -5.707 -10.572 1.00 79.56 101 VAL A O 1
ATOM 781 N N . LEU A 1 102 ? 15.055 -5.625 -11.292 1.00 74.25 102 LEU A N 1
ATOM 782 C CA . LEU A 1 102 ? 15.108 -4.167 -11.428 1.00 74.25 102 LEU A CA 1
ATOM 783 C C . LEU A 1 102 ? 14.127 -3.645 -12.476 1.00 74.25 102 LEU A C 1
ATOM 785 O O . LEU A 1 102 ? 13.373 -2.715 -12.197 1.00 74.25 102 LEU A O 1
ATOM 789 N N . SER A 1 103 ? 14.091 -4.265 -13.654 1.00 76.81 103 SER A N 1
ATOM 790 C CA . SER A 1 103 ? 13.124 -3.933 -14.706 1.00 76.81 103 SER A CA 1
ATOM 791 C C . SER A 1 103 ? 11.682 -4.043 -14.191 1.00 76.81 103 SER A C 1
ATOM 793 O O . SER A 1 103 ? 10.887 -3.112 -14.342 1.00 76.81 103 SER A O 1
ATOM 795 N N . GLN A 1 104 ? 11.364 -5.135 -13.493 1.00 83.06 104 GLN A N 1
ATOM 796 C CA . GLN A 1 104 ? 10.045 -5.375 -12.909 1.00 83.06 104 GLN A CA 1
ATOM 797 C C . GLN A 1 104 ? 9.662 -4.316 -11.865 1.00 83.06 104 GLN A C 1
ATOM 799 O O . GLN A 1 104 ? 8.595 -3.709 -11.979 1.00 83.06 104 GLN A O 1
ATOM 804 N N . LEU A 1 105 ? 10.529 -4.039 -10.883 1.00 78.25 105 LEU A N 1
ATOM 805 C CA . LEU A 1 105 ? 10.250 -3.027 -9.858 1.00 78.25 105 LEU A CA 1
ATOM 806 C C . LEU A 1 105 ? 10.110 -1.626 -10.455 1.00 78.25 105 LEU A C 1
ATOM 808 O O . LEU A 1 105 ? 9.191 -0.897 -10.087 1.00 78.25 105 LEU A O 1
ATOM 812 N N . CYS A 1 106 ? 10.958 -1.256 -11.414 1.00 76.25 106 CYS A N 1
ATOM 813 C CA . CYS A 1 106 ? 10.851 0.031 -12.093 1.00 76.25 106 CYS A CA 1
ATOM 814 C C . CYS A 1 106 ? 9.509 0.193 -12.812 1.00 76.25 106 CYS A C 1
ATOM 816 O O . CYS A 1 106 ? 8.917 1.268 -12.757 1.00 76.25 106 CYS A O 1
ATOM 818 N N . ARG A 1 107 ? 8.995 -0.863 -13.455 1.00 82.44 107 ARG A N 1
ATOM 819 C CA . ARG A 1 107 ? 7.678 -0.831 -14.108 1.00 82.44 107 ARG A CA 1
ATOM 820 C C . ARG A 1 107 ? 6.535 -0.681 -13.104 1.00 82.44 107 ARG A C 1
ATOM 822 O O . ARG A 1 107 ? 5.621 0.101 -13.359 1.00 82.44 107 ARG A O 1
ATOM 829 N N . ILE A 1 108 ? 6.616 -1.376 -11.967 1.00 84.06 108 ILE A N 1
ATOM 830 C CA . ILE A 1 108 ? 5.659 -1.240 -10.860 1.00 84.06 108 ILE A CA 1
ATOM 831 C C . ILE A 1 108 ? 5.658 0.211 -10.371 1.00 84.06 108 ILE A C 1
ATOM 833 O O . ILE A 1 108 ? 4.651 0.910 -10.463 1.00 84.06 108 ILE A O 1
ATOM 837 N N . TYR A 1 109 ? 6.804 0.716 -9.922 1.00 80.19 109 TYR A N 1
ATOM 838 C CA . TYR A 1 109 ? 6.864 2.060 -9.357 1.00 80.19 109 TYR A CA 1
ATOM 839 C C . TYR A 1 109 ? 6.568 3.152 -10.382 1.00 80.19 109 TYR A C 1
ATOM 841 O O . TYR A 1 109 ? 5.976 4.164 -10.024 1.00 80.19 109 TYR A O 1
ATOM 849 N N . TYR A 1 110 ? 6.890 2.943 -11.658 1.00 78.50 110 TYR A N 1
ATOM 850 C CA . TYR A 1 110 ? 6.469 3.849 -12.719 1.00 78.50 110 TYR A CA 1
ATOM 851 C C . TYR A 1 110 ? 4.942 3.976 -12.779 1.00 78.50 110 TYR A C 1
ATOM 853 O O . TYR A 1 110 ? 4.426 5.095 -12.758 1.00 78.50 110 TYR A O 1
ATOM 861 N N . LEU A 1 111 ? 4.221 2.851 -12.803 1.00 82.81 111 LEU A N 1
ATOM 862 C CA . LEU A 1 111 ? 2.759 2.853 -12.858 1.00 82.81 111 LEU A CA 1
ATOM 863 C C . LEU A 1 111 ? 2.143 3.453 -11.585 1.00 82.81 111 LEU A C 1
ATOM 865 O O . LEU A 1 111 ? 1.209 4.250 -11.671 1.00 82.81 111 LEU A O 1
ATOM 869 N N . LEU A 1 112 ? 2.717 3.152 -10.416 1.00 82.81 112 LEU A N 1
ATOM 870 C CA . LEU A 1 112 ? 2.331 3.778 -9.150 1.00 82.81 112 LEU A CA 1
ATOM 871 C C . LEU A 1 112 ? 2.531 5.302 -9.178 1.00 82.81 112 LEU A C 1
ATOM 873 O O . LEU A 1 112 ? 1.670 6.046 -8.720 1.00 82.81 112 LEU A O 1
ATOM 877 N N . MET A 1 113 ? 3.643 5.790 -9.731 1.00 75.62 113 MET A N 1
ATOM 878 C CA . MET A 1 113 ? 3.892 7.230 -9.835 1.00 75.62 113 MET A CA 1
ATOM 879 C C . MET A 1 113 ? 2.898 7.922 -10.773 1.00 75.62 113 MET A C 1
ATOM 881 O O . MET A 1 113 ? 2.446 9.020 -10.452 1.00 75.62 113 MET A O 1
ATOM 885 N N . GLN A 1 114 ? 2.531 7.298 -11.901 1.00 77.38 114 GLN A N 1
ATOM 886 C CA . GLN A 1 114 ? 1.499 7.842 -12.797 1.00 77.38 114 GLN A CA 1
ATOM 887 C C . GLN A 1 114 ? 0.149 7.951 -12.079 1.00 77.38 114 GLN A C 1
ATOM 889 O O . GLN A 1 114 ? -0.462 9.019 -12.078 1.00 77.38 114 GLN A O 1
ATOM 894 N N . LEU A 1 115 ? -0.246 6.891 -11.368 1.00 82.00 115 LEU A N 1
ATOM 895 C CA . LEU A 1 115 ? -1.454 6.877 -10.546 1.00 82.00 115 LEU A CA 1
ATOM 896 C C . LEU A 1 115 ? -1.468 8.028 -9.539 1.00 82.00 115 LEU A C 1
ATOM 898 O O . LEU A 1 115 ? -2.427 8.798 -9.483 1.00 82.00 115 LEU A O 1
ATOM 902 N N . LEU A 1 116 ? -0.413 8.132 -8.724 1.00 77.12 116 LEU A N 1
ATOM 903 C CA . LEU A 1 116 ? -0.331 9.144 -7.675 1.00 77.12 116 LEU A CA 1
ATOM 904 C C . LEU A 1 116 ? -0.381 10.551 -8.267 1.00 77.12 116 LEU A C 1
ATOM 906 O O . LEU A 1 116 ? -1.029 11.423 -7.691 1.00 77.12 116 LEU A O 1
ATOM 910 N N . TRP A 1 117 ? 0.252 10.770 -9.420 1.00 71.94 117 TRP A N 1
ATOM 911 C CA . TRP A 1 117 ? 0.219 12.049 -10.120 1.00 71.94 117 TRP A CA 1
ATOM 912 C C . TRP A 1 117 ? -1.190 12.420 -10.597 1.00 71.94 117 TRP A C 1
ATOM 914 O O . TRP 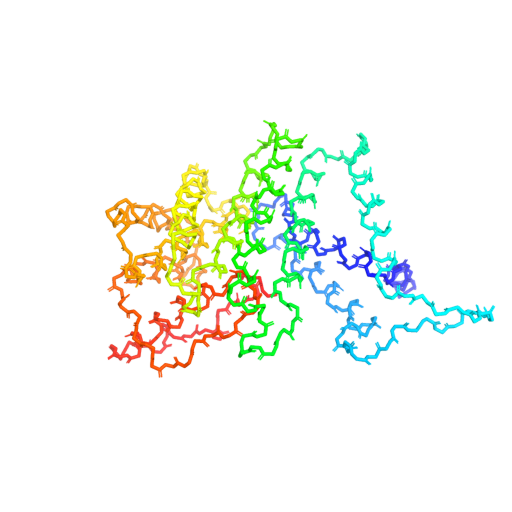A 1 117 ? -1.639 13.545 -10.369 1.00 71.94 117 TRP A O 1
ATOM 924 N N . GLU A 1 118 ? -1.900 11.484 -11.226 1.00 79.25 118 GLU A N 1
ATOM 925 C CA . GLU A 1 118 ? -3.236 11.727 -11.775 1.00 79.25 118 GLU A CA 1
ATOM 926 C C . GLU A 1 118 ? -4.298 11.886 -10.686 1.00 79.25 118 GLU A C 1
ATOM 928 O O . GLU A 1 118 ? -5.109 12.810 -10.741 1.00 79.25 118 GLU A O 1
ATOM 933 N N . ILE A 1 119 ? -4.264 11.046 -9.649 1.00 80.44 119 ILE A N 1
ATOM 934 C CA . ILE A 1 119 ? -5.188 11.146 -8.515 1.00 80.44 119 ILE A CA 1
ATOM 935 C C . ILE A 1 119 ? -4.925 12.417 -7.689 1.00 80.44 119 ILE A C 1
ATOM 937 O O . ILE A 1 119 ? -5.872 13.038 -7.198 1.00 80.44 119 ILE A O 1
ATOM 941 N N . SER A 1 120 ? -3.667 12.860 -7.589 1.00 71.81 120 SER A N 1
ATOM 942 C CA . SER A 1 120 ? -3.248 14.044 -6.819 1.00 71.81 120 SER A CA 1
ATOM 943 C C . SER A 1 120 ? -3.169 15.328 -7.645 1.00 71.81 120 SER A C 1
ATOM 945 O O . SER A 1 120 ? -2.409 16.237 -7.294 1.00 71.81 120 SER A O 1
ATOM 947 N N . ALA A 1 121 ? -3.939 15.436 -8.732 1.00 71.62 121 ALA A N 1
ATOM 948 C CA . ALA A 1 121 ? -3.863 16.513 -9.724 1.00 71.62 121 ALA A CA 1
ATOM 949 C C . ALA A 1 121 ? -4.271 17.926 -9.229 1.00 71.62 121 ALA A C 1
ATOM 951 O O . ALA A 1 121 ? -4.661 18.771 -10.033 1.00 71.62 121 ALA A O 1
ATOM 952 N N . ASN A 1 122 ? -4.152 18.225 -7.929 1.00 66.25 122 ASN A N 1
ATOM 953 C CA . ASN A 1 122 ? -4.516 19.501 -7.303 1.00 66.25 122 ASN A CA 1
ATOM 954 C C . ASN A 1 122 ? -5.958 19.914 -7.624 1.00 66.25 122 ASN A C 1
ATOM 956 O O . ASN A 1 122 ? -6.224 21.068 -7.966 1.00 66.25 122 ASN A O 1
ATOM 960 N N . ALA A 1 123 ? -6.888 18.966 -7.545 1.00 72.19 123 ALA A N 1
ATOM 961 C CA . ALA A 1 123 ? -8.293 19.259 -7.773 1.00 72.19 123 ALA A CA 1
ATOM 962 C C . ALA A 1 123 ? -8.814 20.267 -6.725 1.00 72.19 123 ALA A C 1
ATOM 964 O O . ALA A 1 123 ? -8.259 20.354 -5.627 1.00 72.19 123 ALA A O 1
ATOM 965 N N . PRO A 1 124 ? -9.890 21.018 -7.015 1.00 74.19 124 PRO A N 1
ATOM 966 C CA . PRO A 1 124 ? -10.482 21.984 -6.086 1.00 74.19 124 PRO A CA 1
ATOM 967 C C . PRO A 1 124 ? -11.280 21.316 -4.944 1.00 74.19 124 PRO A C 1
ATOM 969 O O . PRO A 1 124 ? -12.285 21.856 -4.487 1.00 74.19 124 PRO A O 1
ATOM 972 N N . THR A 1 125 ? -10.844 20.144 -4.482 1.00 75.00 125 THR A N 1
ATOM 973 C CA . THR A 1 125 ? -11.392 19.428 -3.326 1.00 75.00 125 THR A CA 1
ATOM 974 C C . THR A 1 125 ? -10.597 19.782 -2.064 1.00 75.00 125 THR A C 1
ATOM 976 O O . THR A 1 125 ? -9.435 20.187 -2.166 1.00 75.00 125 THR A O 1
ATOM 979 N N . PRO A 1 126 ? -11.156 19.596 -0.853 1.00 70.00 126 PRO A N 1
ATOM 980 C CA . PRO A 1 126 ? -10.419 19.830 0.391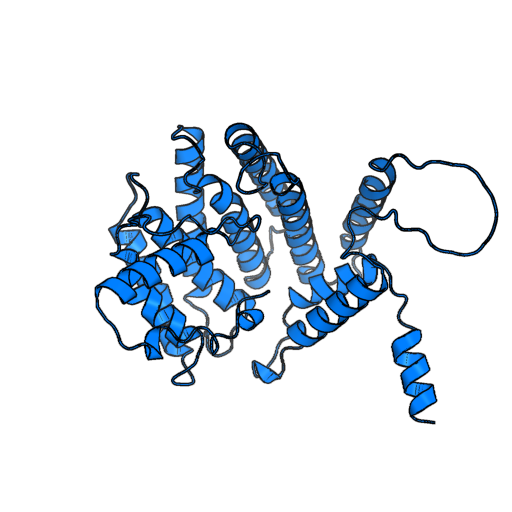 1.00 70.00 126 PRO A CA 1
ATOM 981 C C . PRO A 1 126 ? -9.110 19.027 0.492 1.00 70.00 126 PRO A C 1
ATOM 983 O O . PRO A 1 126 ? -8.109 19.541 0.981 1.00 70.00 126 PRO A O 1
ATOM 986 N N . THR A 1 127 ? -9.094 17.790 -0.012 1.00 70.31 127 THR A N 1
ATOM 987 C CA . THR A 1 127 ? -7.904 16.919 -0.049 1.00 70.31 127 THR A CA 1
ATOM 988 C C . THR A 1 127 ? -6.926 17.291 -1.170 1.00 70.31 127 THR A C 1
ATOM 990 O O . THR A 1 127 ? -5.744 16.949 -1.127 1.00 70.31 127 THR A O 1
ATOM 993 N N . GLY A 1 128 ? -7.393 17.996 -2.202 1.00 72.06 128 GLY A N 1
ATOM 994 C CA . GLY A 1 128 ? -6.666 18.206 -3.452 1.00 72.06 128 GLY A CA 1
ATOM 995 C C . GLY A 1 128 ? -6.613 16.974 -4.362 1.00 72.06 128 GLY A C 1
ATOM 996 O O . GLY A 1 128 ? -5.904 17.007 -5.371 1.00 72.06 128 GLY A O 1
ATOM 997 N N . LEU A 1 129 ? -7.342 15.910 -4.007 1.00 81.00 129 LEU A N 1
ATOM 998 C CA . LEU A 1 129 ? -7.538 14.712 -4.821 1.00 81.00 129 LEU A CA 1
ATOM 999 C C . LEU A 1 129 ? -8.661 14.917 -5.831 1.00 81.00 129 LEU A C 1
ATOM 1001 O O . LEU A 1 129 ? -9.618 15.640 -5.557 1.00 81.00 129 LEU A O 1
ATOM 1005 N N . VAL A 1 130 ? -8.598 14.211 -6.956 1.00 86.94 130 VAL A N 1
ATOM 1006 C CA . VAL A 1 130 ? -9.703 14.148 -7.923 1.00 86.94 130 VAL A CA 1
ATOM 1007 C C . VAL A 1 130 ? -11.034 13.794 -7.229 1.00 86.94 130 VAL A C 1
ATOM 1009 O O . VAL A 1 130 ? -11.073 13.014 -6.267 1.00 86.94 130 VAL A O 1
ATOM 1012 N N . GLU A 1 131 ? -12.125 14.390 -7.727 1.00 90.25 131 GLU A N 1
ATOM 1013 C CA . GLU A 1 131 ? -13.496 14.178 -7.244 1.00 90.25 131 GLU A CA 1
ATOM 1014 C C . GLU A 1 131 ? -13.818 12.685 -7.061 1.00 90.25 131 GLU A C 1
ATOM 1016 O O . GLU A 1 131 ? -13.417 11.879 -7.907 1.00 90.25 131 GLU A O 1
ATOM 1021 N N . PRO A 1 132 ? -14.556 12.286 -6.007 1.00 91.06 132 PRO A N 1
ATOM 1022 C CA . PRO A 1 132 ? -14.703 10.877 -5.637 1.00 91.06 132 PRO A CA 1
ATOM 1023 C C . PRO A 1 132 ? -15.197 9.955 -6.760 1.00 91.06 132 PRO A C 1
ATOM 1025 O O . PRO A 1 132 ? -14.697 8.843 -6.915 1.00 91.06 132 PRO A O 1
ATOM 1028 N N . SER A 1 133 ? -16.139 10.413 -7.589 1.00 90.38 133 SER A N 1
ATOM 1029 C CA . SER A 1 133 ? -16.662 9.632 -8.718 1.00 90.38 133 SER A CA 1
ATOM 1030 C C . SER A 1 133 ? -15.617 9.405 -9.815 1.00 90.38 133 SER A C 1
ATOM 1032 O O . SER A 1 133 ? -15.447 8.281 -10.280 1.00 90.38 133 SER A O 1
ATOM 1034 N N . ALA A 1 134 ? -14.877 10.447 -10.199 1.00 90.69 134 ALA A N 1
ATOM 1035 C CA . ALA A 1 134 ? -13.790 10.346 -11.172 1.00 90.69 134 ALA A CA 1
ATOM 1036 C C . ALA A 1 134 ? -12.595 9.557 -10.610 1.00 90.69 134 ALA A C 1
ATOM 1038 O O . ALA A 1 134 ? -11.950 8.807 -11.338 1.00 90.69 134 ALA A O 1
ATOM 1039 N N . ARG A 1 135 ? -12.347 9.645 -9.300 1.00 90.69 135 ARG A N 1
ATOM 1040 C CA . ARG A 1 135 ? -11.339 8.838 -8.605 1.00 90.69 135 ARG A CA 1
ATOM 1041 C C . ARG A 1 135 ? -11.643 7.346 -8.700 1.00 90.69 135 ARG A C 1
ATOM 1043 O O . ARG A 1 135 ? -10.739 6.579 -9.000 1.00 90.69 135 ARG A O 1
ATOM 1050 N N . LEU A 1 136 ? -12.899 6.930 -8.511 1.00 92.94 136 LEU A N 1
ATOM 1051 C CA . LEU A 1 136 ? -13.299 5.527 -8.687 1.00 92.94 136 LEU A CA 1
ATOM 1052 C C . LEU A 1 136 ? -13.082 5.030 -10.125 1.00 92.94 136 LEU A C 1
ATOM 1054 O O . LEU A 1 136 ? -12.676 3.885 -10.315 1.00 92.94 136 LEU A O 1
ATOM 1058 N N . VAL A 1 137 ? -13.310 5.884 -11.130 1.00 93.00 137 VAL A N 1
ATOM 1059 C CA . VAL A 1 137 ? -13.005 5.560 -12.536 1.00 93.00 137 VAL A CA 1
ATOM 1060 C C . VAL A 1 137 ? -11.506 5.314 -12.712 1.00 93.00 137 VAL A C 1
ATOM 1062 O O . VAL A 1 137 ? -11.132 4.244 -13.186 1.00 93.00 137 VAL A O 1
ATOM 1065 N N . LEU A 1 138 ? -10.662 6.244 -12.249 1.00 92.06 138 LEU A N 1
ATOM 1066 C CA . LEU A 1 138 ? -9.203 6.098 -12.308 1.00 92.06 138 LEU A CA 1
ATOM 1067 C C . LEU A 1 138 ? -8.739 4.834 -11.582 1.00 92.06 138 LEU A C 1
ATOM 1069 O O . LEU A 1 138 ? -7.939 4.072 -12.117 1.00 92.06 138 LEU A O 1
ATOM 1073 N N . VAL A 1 139 ? -9.279 4.553 -10.392 1.00 94.19 139 VAL A N 1
ATOM 1074 C CA . VAL A 1 139 ? -8.898 3.360 -9.626 1.00 94.19 139 VAL A CA 1
ATOM 1075 C C . VAL A 1 139 ? -9.138 2.074 -10.430 1.00 94.19 139 VAL A C 1
ATOM 1077 O O . VAL A 1 139 ? -8.289 1.182 -10.435 1.00 94.19 139 VAL A O 1
ATOM 1080 N N . ARG A 1 140 ? -10.252 1.987 -11.167 1.00 93.81 140 ARG A N 1
ATOM 1081 C CA . ARG A 1 140 ? -10.543 0.840 -12.044 1.00 93.81 140 ARG A CA 1
ATOM 1082 C C . ARG A 1 140 ? -9.621 0.769 -13.254 1.00 93.81 140 ARG A C 1
ATOM 1084 O O . ARG A 1 140 ? -9.124 -0.308 -13.568 1.00 93.81 140 ARG A O 1
ATOM 1091 N N . GLU A 1 141 ? -9.371 1.895 -13.911 1.00 94.62 141 GLU A N 1
ATOM 1092 C CA . GLU A 1 141 ? -8.473 1.938 -15.067 1.00 94.62 141 GLU A CA 1
ATOM 1093 C C . GLU A 1 141 ? -7.060 1.487 -14.683 1.00 94.62 141 GLU A C 1
ATOM 1095 O O . GLU A 1 141 ? -6.454 0.669 -15.376 1.00 94.62 141 GLU A O 1
ATOM 1100 N N . TYR A 1 142 ? -6.546 1.953 -13.543 1.00 94.25 142 TYR A N 1
ATOM 1101 C CA . TYR A 1 142 ? -5.245 1.516 -13.046 1.00 94.25 142 TYR A CA 1
ATOM 1102 C C . TYR A 1 142 ? -5.253 0.066 -12.575 1.00 94.25 142 TYR A C 1
ATOM 1104 O O . TYR A 1 142 ? -4.268 -0.629 -12.811 1.00 94.25 142 TYR A O 1
ATOM 1112 N N . ARG A 1 143 ? -6.347 -0.436 -11.984 1.00 94.88 143 ARG A N 1
ATOM 1113 C CA . ARG A 1 143 ? -6.496 -1.870 -11.677 1.00 94.88 143 ARG A CA 1
ATOM 1114 C C . ARG A 1 143 ? -6.275 -2.720 -12.930 1.00 94.88 143 ARG A C 1
ATOM 1116 O O . ARG A 1 143 ? -5.465 -3.642 -12.893 1.00 94.88 143 ARG A O 1
ATOM 1123 N N . GLU A 1 144 ? -6.913 -2.373 -14.047 1.00 94.88 144 GLU A N 1
ATOM 1124 C CA . GLU A 1 144 ? -6.704 -3.077 -15.319 1.00 94.88 144 GLU A CA 1
ATOM 1125 C C . GLU A 1 144 ? -5.262 -2.957 -15.829 1.00 94.88 144 GLU A C 1
ATOM 1127 O O . GLU A 1 144 ? -4.695 -3.932 -16.325 1.00 94.88 144 GLU A O 1
ATOM 1132 N N . GLN A 1 145 ? -4.646 -1.776 -15.710 1.00 94.00 145 GLN A N 1
ATOM 1133 C CA . GLN A 1 145 ? -3.248 -1.579 -16.105 1.00 94.00 145 GLN A CA 1
ATOM 1134 C C . GLN A 1 145 ? -2.287 -2.435 -15.272 1.00 94.00 145 GLN A C 1
ATOM 1136 O O . GLN A 1 145 ? -1.353 -3.009 -15.830 1.00 94.00 145 GLN A O 1
ATOM 1141 N N . TRP A 1 146 ? -2.534 -2.582 -13.969 1.00 93.69 146 TRP A N 1
ATOM 1142 C CA . TRP A 1 146 ? -1.764 -3.468 -13.098 1.00 93.69 146 TRP A CA 1
ATOM 1143 C C . TRP A 1 146 ? -1.914 -4.936 -13.482 1.00 93.69 146 TRP A C 1
ATOM 1145 O O . TRP A 1 146 ? -0.918 -5.654 -13.489 1.00 93.69 146 TRP A O 1
ATOM 1155 N N . THR A 1 147 ? -3.127 -5.390 -13.811 1.00 94.69 147 THR A N 1
ATOM 1156 C CA . THR A 1 147 ? -3.354 -6.756 -14.311 1.00 94.69 147 THR A CA 1
ATOM 1157 C C . THR A 1 147 ? -2.567 -7.004 -15.598 1.00 94.69 147 THR A C 1
ATOM 1159 O O . THR A 1 147 ? -1.822 -7.977 -15.680 1.00 94.69 147 THR A O 1
ATOM 1162 N N . ARG A 1 148 ? -2.624 -6.076 -16.564 1.00 95.06 148 ARG A N 1
ATOM 1163 C CA . ARG A 1 148 ? -1.839 -6.178 -17.809 1.00 95.06 148 ARG A CA 1
ATOM 1164 C C . ARG A 1 148 ? -0.332 -6.181 -17.544 1.00 95.06 148 ARG A C 1
ATOM 1166 O O . ARG A 1 148 ? 0.397 -6.944 -18.171 1.00 95.06 148 ARG A O 1
ATOM 1173 N N . LEU A 1 149 ? 0.144 -5.334 -16.625 1.00 92.38 149 LEU A N 1
ATOM 1174 C CA . LEU A 1 149 ? 1.558 -5.285 -16.247 1.00 92.38 149 LEU A CA 1
ATOM 1175 C C . LEU A 1 149 ? 2.019 -6.629 -15.670 1.00 92.38 149 LEU A C 1
ATOM 1177 O O . LEU A 1 149 ? 3.093 -7.115 -16.032 1.00 92.38 149 LEU A O 1
ATOM 1181 N N . GLU A 1 150 ? 1.208 -7.222 -14.794 1.00 94.56 150 GLU A N 1
ATOM 1182 C CA . GLU A 1 150 ? 1.496 -8.508 -14.169 1.00 94.56 150 GLU A CA 1
ATOM 1183 C C . GLU A 1 150 ? 1.584 -9.639 -15.196 1.00 94.56 150 GLU A C 1
ATOM 1185 O O . GLU A 1 150 ? 2.595 -10.342 -15.249 1.00 94.56 150 GLU A O 1
ATOM 1190 N N . GLU A 1 151 ? 0.578 -9.753 -16.065 1.00 94.62 151 GLU A N 1
ATOM 1191 C CA . GLU A 1 151 ? 0.521 -10.760 -17.130 1.00 94.62 151 GLU A CA 1
ATOM 1192 C C . GLU A 1 151 ? 1.698 -10.647 -18.105 1.00 94.62 151 GLU A C 1
ATOM 1194 O O . GLU A 1 151 ? 2.232 -11.658 -18.565 1.00 94.62 151 GLU A O 1
ATOM 1199 N N . GLN A 1 152 ? 2.115 -9.420 -18.424 1.00 92.75 152 GLN A N 1
ATOM 1200 C CA . GLN A 1 152 ? 3.131 -9.182 -19.442 1.00 92.75 152 GLN A CA 1
ATOM 1201 C C . GLN A 1 152 ? 4.565 -9.305 -18.909 1.00 92.75 152 GLN A C 1
ATOM 1203 O O . GLN A 1 152 ? 5.432 -9.805 -19.626 1.00 92.75 152 GLN A O 1
ATOM 1208 N N . TYR A 1 153 ? 4.836 -8.848 -17.682 1.00 89.75 153 TYR A N 1
ATOM 1209 C CA . TYR A 1 153 ? 6.212 -8.681 -17.196 1.00 89.75 153 TYR A CA 1
ATOM 1210 C C . TYR A 1 153 ? 6.514 -9.377 -15.862 1.00 89.75 153 TYR A C 1
ATOM 1212 O O . TYR A 1 153 ? 7.691 -9.518 -15.522 1.00 89.75 153 TYR A O 1
ATOM 1220 N N . LEU A 1 154 ? 5.505 -9.806 -15.092 1.00 92.00 154 LEU A N 1
ATOM 1221 C CA . LEU A 1 154 ? 5.689 -10.256 -13.701 1.00 92.00 154 LEU A CA 1
ATOM 1222 C C . LEU A 1 154 ? 5.370 -11.747 -13.472 1.00 92.00 154 LEU A C 1
ATOM 1224 O O . LEU A 1 154 ? 5.375 -12.199 -12.330 1.00 92.00 154 LEU A O 1
ATOM 1228 N N . THR A 1 155 ? 5.160 -12.547 -14.523 1.00 87.19 155 THR A N 1
ATOM 1229 C CA . THR A 1 155 ? 4.773 -13.973 -14.401 1.00 87.19 155 THR A CA 1
ATOM 1230 C C . THR A 1 155 ? 5.764 -14.837 -13.607 1.00 87.19 155 THR A C 1
ATOM 1232 O O . THR A 1 155 ? 5.360 -15.816 -12.984 1.00 87.19 155 THR A O 1
ATOM 1235 N N . GLN A 1 156 ? 7.052 -14.477 -13.589 1.00 87.19 156 GLN A N 1
ATOM 1236 C CA . GLN A 1 156 ? 8.098 -15.131 -12.784 1.00 87.19 156 GLN A CA 1
ATOM 1237 C C . GLN A 1 156 ? 8.666 -14.211 -11.689 1.00 87.19 156 GLN A C 1
ATOM 1239 O O . GLN A 1 156 ? 9.855 -14.262 -11.376 1.00 87.19 156 GLN A O 1
ATOM 1244 N N . ALA A 1 157 ? 7.833 -13.336 -11.123 1.00 89.88 157 ALA A N 1
ATOM 1245 C CA . ALA A 1 157 ? 8.228 -12.434 -10.048 1.00 89.88 157 ALA A CA 1
ATOM 1246 C C . ALA A 1 157 ? 8.688 -13.190 -8.789 1.00 89.88 157 ALA A C 1
ATOM 1248 O O . ALA A 1 157 ? 8.042 -14.137 -8.331 1.00 89.88 157 ALA A O 1
ATOM 1249 N N . ASN A 1 158 ? 9.792 -12.727 -8.200 1.00 91.06 158 ASN A N 1
ATOM 1250 C CA . ASN A 1 158 ? 10.214 -13.149 -6.867 1.00 91.06 158 ASN A CA 1
ATOM 1251 C C . ASN A 1 158 ? 9.395 -12.432 -5.778 1.00 91.06 158 ASN A C 1
ATOM 1253 O O . ASN A 1 158 ? 8.602 -11.533 -6.064 1.00 91.06 158 ASN A O 1
ATOM 1257 N N . ASP A 1 159 ? 9.619 -12.800 -4.518 1.00 91.62 159 ASP A N 1
ATOM 1258 C CA . ASP A 1 159 ? 8.836 -12.260 -3.403 1.00 91.62 159 ASP A CA 1
ATOM 1259 C C . ASP A 1 159 ? 8.996 -10.745 -3.238 1.00 91.62 159 ASP A C 1
ATOM 1261 O O . ASP A 1 159 ? 8.031 -10.072 -2.898 1.00 91.62 159 ASP A O 1
ATOM 1265 N N . VAL A 1 160 ? 10.170 -10.179 -3.545 1.00 87.50 160 VAL A N 1
ATOM 1266 C CA . VAL A 1 160 ? 10.390 -8.721 -3.495 1.00 87.50 160 VAL A CA 1
ATOM 1267 C C . VAL A 1 160 ? 9.469 -8.007 -4.484 1.00 87.50 160 VAL A C 1
ATOM 1269 O O . VAL A 1 160 ? 8.791 -7.049 -4.122 1.00 87.50 160 VAL A O 1
ATOM 1272 N N . VAL A 1 161 ? 9.398 -8.504 -5.719 1.00 89.56 161 VAL A N 1
ATOM 1273 C CA . VAL A 1 161 ? 8.544 -7.941 -6.773 1.00 89.56 161 VAL A CA 1
ATOM 1274 C C . VAL A 1 161 ? 7.068 -8.117 -6.439 1.00 89.56 161 VAL A C 1
ATOM 1276 O O . VAL A 1 161 ? 6.295 -7.175 -6.605 1.00 89.56 161 VAL A O 1
ATOM 1279 N N . LYS A 1 162 ? 6.678 -9.279 -5.904 1.00 95.38 162 LYS A N 1
ATOM 1280 C CA . LYS A 1 162 ? 5.304 -9.533 -5.450 1.00 95.38 162 LYS A CA 1
ATOM 1281 C C . LYS A 1 162 ? 4.895 -8.607 -4.306 1.00 95.38 162 LYS A C 1
ATOM 1283 O O . LYS A 1 162 ? 3.834 -7.998 -4.381 1.00 95.38 162 LYS A O 1
ATOM 1288 N N . ILE A 1 163 ? 5.753 -8.429 -3.299 1.00 94.19 163 ILE A N 1
ATOM 1289 C CA . ILE A 1 163 ? 5.527 -7.489 -2.191 1.00 94.19 163 ILE A CA 1
ATOM 1290 C C . ILE A 1 163 ? 5.321 -6.073 -2.732 1.00 94.19 163 ILE A C 1
ATOM 1292 O O . ILE A 1 163 ? 4.349 -5.415 -2.365 1.00 94.19 163 ILE A O 1
ATOM 1296 N N . SER A 1 164 ? 6.191 -5.606 -3.633 1.00 89.69 164 SER A N 1
ATOM 1297 C CA . SER A 1 164 ? 6.069 -4.273 -4.235 1.00 89.69 164 SER A CA 1
ATOM 1298 C C . SER A 1 164 ? 4.795 -4.108 -5.065 1.00 89.69 164 SER A C 1
ATOM 1300 O O . SER A 1 164 ? 4.172 -3.044 -5.012 1.00 89.69 164 SER A O 1
ATOM 1302 N N . LEU A 1 165 ? 4.382 -5.139 -5.808 1.00 94.75 165 LEU A N 1
ATOM 1303 C CA . LEU A 1 165 ? 3.141 -5.134 -6.582 1.00 94.75 165 LEU A CA 1
ATOM 1304 C C . LEU A 1 165 ? 1.913 -5.040 -5.667 1.00 94.75 165 LEU A C 1
ATOM 1306 O O . LEU A 1 165 ? 1.083 -4.151 -5.850 1.00 94.75 165 LEU A O 1
ATOM 1310 N N . LEU A 1 166 ? 1.817 -5.922 -4.667 1.00 96.94 166 LEU A N 1
ATOM 1311 C CA . LEU A 1 166 ? 0.702 -5.960 -3.717 1.00 96.94 166 LEU A CA 1
ATOM 1312 C C . LEU A 1 166 ? 0.618 -4.664 -2.904 1.00 96.94 166 LEU A C 1
ATOM 1314 O O . LEU A 1 166 ? -0.458 -4.086 -2.772 1.00 96.94 166 LEU A O 1
ATOM 1318 N N . TYR A 1 167 ? 1.756 -4.145 -2.439 1.00 94.62 167 TYR A N 1
ATOM 1319 C CA . TYR A 1 167 ? 1.823 -2.851 -1.763 1.00 94.62 167 TYR A CA 1
ATOM 1320 C C . TYR A 1 167 ? 1.303 -1.709 -2.648 1.00 94.62 167 TYR A C 1
ATOM 1322 O O . TYR A 1 167 ? 0.472 -0.914 -2.212 1.00 94.62 167 TYR A O 1
ATOM 1330 N N . SER A 1 168 ? 1.734 -1.656 -3.912 1.00 91.31 168 SER A N 1
ATOM 1331 C CA . SER A 1 168 ? 1.288 -0.626 -4.863 1.00 91.31 168 SER A CA 1
ATOM 1332 C C . SER A 1 168 ? -0.211 -0.732 -5.168 1.00 91.31 168 SER A C 1
ATOM 1334 O O . SER A 1 168 ? -0.890 0.286 -5.297 1.00 91.31 168 SER A O 1
ATOM 1336 N N . ARG A 1 169 ? -0.756 -1.955 -5.232 1.00 95.50 169 ARG A N 1
ATOM 1337 C CA . ARG A 1 169 ? -2.202 -2.202 -5.365 1.00 95.50 169 ARG A CA 1
ATOM 1338 C C . ARG A 1 169 ? -2.981 -1.765 -4.128 1.00 95.50 169 ARG A C 1
ATOM 1340 O O . ARG A 1 169 ? -4.036 -1.158 -4.267 1.00 95.50 169 ARG A O 1
ATOM 1347 N N . LEU A 1 170 ? -2.461 -1.993 -2.924 1.00 95.12 170 LEU A N 1
ATOM 1348 C CA . LEU A 1 170 ? -3.103 -1.484 -1.710 1.00 95.12 170 LEU A CA 1
ATOM 1349 C C . LEU A 1 170 ? -3.135 0.041 -1.673 1.00 95.12 170 LEU A C 1
ATOM 1351 O O . LEU A 1 170 ? -4.168 0.609 -1.330 1.00 95.12 170 LEU A O 1
ATOM 1355 N N . GLN A 1 171 ? -2.053 0.703 -2.092 1.00 91.62 171 GLN A N 1
ATOM 1356 C CA . GLN A 1 171 ? -2.041 2.162 -2.225 1.00 91.62 171 GLN A CA 1
ATOM 1357 C C . GLN A 1 171 ? -3.036 2.670 -3.275 1.00 91.62 171 GLN A C 1
ATOM 1359 O O . GLN A 1 171 ? -3.568 3.766 -3.139 1.00 91.62 171 GLN A O 1
ATOM 1364 N N . LEU A 1 172 ? -3.309 1.891 -4.323 1.00 92.88 172 LEU A N 1
ATOM 1365 C CA . LEU A 1 172 ? -4.373 2.192 -5.279 1.00 92.88 172 LEU A CA 1
ATOM 1366 C C . LEU A 1 172 ? -5.755 2.084 -4.626 1.00 92.88 172 LEU A C 1
ATOM 1368 O O . LEU A 1 172 ? -6.573 2.998 -4.747 1.00 92.88 172 LEU A O 1
ATOM 1372 N N . TYR A 1 173 ? -6.025 0.975 -3.939 1.00 94.75 173 TYR A N 1
ATOM 1373 C CA . TYR A 1 173 ? -7.335 0.731 -3.342 1.00 94.75 173 TYR A CA 1
ATOM 1374 C C . TYR A 1 173 ? -7.625 1.641 -2.150 1.00 94.75 173 TYR A C 1
ATOM 1376 O O . TYR A 1 173 ? -8.789 1.966 -1.913 1.00 94.75 173 TYR A O 1
ATOM 1384 N N . SER A 1 174 ? -6.601 2.134 -1.451 1.00 92.00 174 SER A N 1
ATOM 1385 C CA . SER A 1 174 ? -6.767 3.048 -0.319 1.00 92.00 174 SER A CA 1
ATOM 1386 C C . SER A 1 174 ? -7.546 4.315 -0.679 1.00 92.00 174 SER A C 1
ATOM 1388 O O . SER A 1 174 ? -8.362 4.786 0.113 1.00 92.00 174 SER A O 1
ATOM 1390 N N . PHE A 1 175 ? -7.402 4.810 -1.912 1.00 91.50 175 PHE A N 1
ATOM 1391 C CA . PHE A 1 175 ? -8.148 5.964 -2.411 1.00 91.50 175 PHE A CA 1
ATOM 1392 C C . PHE A 1 175 ? -9.662 5.731 -2.502 1.00 91.50 175 PHE A C 1
ATOM 1394 O O . PHE A 1 175 ? -10.427 6.697 -2.431 1.00 91.50 175 PHE A O 1
ATOM 1401 N N . ALA A 1 176 ? -10.102 4.476 -2.639 1.00 92.00 176 ALA A N 1
ATOM 1402 C CA . ALA A 1 176 ? -11.513 4.086 -2.619 1.00 92.00 176 ALA A CA 1
ATOM 1403 C C . ALA A 1 176 ? -12.060 3.878 -1.190 1.00 92.00 176 ALA A C 1
ATOM 1405 O O . ALA A 1 176 ? -13.277 3.829 -0.984 1.00 92.00 176 ALA A O 1
ATOM 1406 N N . LEU A 1 177 ? -11.176 3.776 -0.191 1.00 91.25 177 LEU A N 1
ATOM 1407 C CA . LEU A 1 177 ? -11.531 3.586 1.221 1.00 91.25 177 LEU A CA 1
ATOM 1408 C C . LEU A 1 177 ? -11.722 4.907 1.985 1.00 91.25 177 LEU A C 1
ATOM 1410 O O . LEU A 1 177 ? -12.172 4.886 3.132 1.00 91.25 177 LEU A O 1
ATOM 1414 N N . LEU A 1 178 ? -11.438 6.043 1.346 1.00 88.75 178 LEU A N 1
ATOM 1415 C CA . LEU A 1 178 ? -11.642 7.377 1.911 1.00 88.75 178 LEU A CA 1
ATOM 1416 C C . LEU A 1 178 ? -13.131 7.669 2.175 1.00 88.75 178 LEU A C 1
ATOM 1418 O O . LEU A 1 178 ? -14.013 7.190 1.459 1.00 88.75 178 LEU A O 1
ATOM 1422 N N . ASP A 1 179 ? -13.410 8.453 3.220 1.00 86.56 179 ASP A N 1
ATOM 1423 C CA . ASP A 1 179 ? -14.779 8.742 3.686 1.00 86.56 179 ASP A CA 1
ATOM 1424 C C . ASP A 1 179 ? -15.624 9.536 2.694 1.00 86.56 179 ASP A C 1
ATOM 1426 O O . ASP A 1 179 ? -16.847 9.412 2.676 1.00 86.56 179 ASP A O 1
ATOM 1430 N N . ASP A 1 180 ? -14.977 10.335 1.850 1.00 87.19 180 ASP A N 1
ATOM 1431 C CA . ASP A 1 180 ? -15.638 11.158 0.841 1.00 87.19 180 ASP A CA 1
ATOM 1432 C C . ASP A 1 180 ? -16.142 10.348 -0.364 1.00 87.19 180 ASP A C 1
ATOM 1434 O O . ASP A 1 180 ? -16.899 10.863 -1.190 1.00 87.19 180 ASP A O 1
ATOM 1438 N N . VAL A 1 181 ? -15.757 9.073 -0.470 1.00 89.81 181 VAL A N 1
ATOM 1439 C CA . VAL A 1 181 ? -16.208 8.183 -1.538 1.00 89.81 181 VAL A CA 1
ATOM 1440 C C . VAL A 1 181 ? -17.599 7.637 -1.203 1.00 89.81 181 VAL A C 1
ATOM 1442 O O . VAL A 1 181 ? -17.761 6.951 -0.198 1.00 89.81 181 VAL A O 1
ATOM 1445 N N . PRO A 1 182 ? -18.637 7.869 -2.023 1.00 87.44 182 PRO A N 1
ATOM 1446 C CA . PRO A 1 182 ? -19.978 7.378 -1.720 1.00 87.44 182 PRO A CA 1
ATOM 1447 C C . PRO A 1 182 ? -20.059 5.847 -1.785 1.00 87.44 182 PRO A C 1
ATOM 1449 O O . PRO A 1 182 ? -19.360 5.192 -2.565 1.00 87.44 182 PRO A O 1
ATOM 1452 N N . VAL A 1 183 ? -20.949 5.268 -0.975 1.00 90.00 183 VAL A N 1
ATOM 1453 C CA . VAL A 1 183 ? -21.257 3.833 -1.031 1.00 90.00 183 VAL A CA 1
ATOM 1454 C C . VAL A 1 183 ? -21.856 3.501 -2.399 1.00 90.00 183 VAL A C 1
ATOM 1456 O O . VAL A 1 183 ? -22.829 4.119 -2.826 1.00 90.00 183 VAL A O 1
ATOM 1459 N N . SER A 1 184 ? -21.269 2.528 -3.085 1.00 91.44 184 SER A N 1
ATOM 1460 C CA . SER A 1 184 ? -21.699 2.028 -4.394 1.00 91.44 184 SER A CA 1
ATOM 1461 C C . SER A 1 184 ? -21.249 0.575 -4.553 1.00 91.44 184 SER A C 1
ATOM 1463 O O . SER A 1 184 ? -20.343 0.146 -3.837 1.00 91.44 184 SER A O 1
ATOM 1465 N N . GLU A 1 185 ? -21.852 -0.180 -5.477 1.00 90.81 185 GLU A N 1
ATOM 1466 C CA . GLU A 1 185 ? -21.392 -1.545 -5.793 1.00 90.81 185 GLU A CA 1
ATOM 1467 C C . GLU A 1 185 ? -19.916 -1.545 -6.211 1.00 90.81 185 GLU A C 1
ATOM 1469 O O . GLU A 1 185 ? -19.128 -2.313 -5.665 1.00 90.81 185 GLU A O 1
ATOM 1474 N N . ASP A 1 186 ? -19.517 -0.573 -7.038 1.00 88.94 186 ASP A N 1
ATOM 1475 C CA . ASP A 1 186 ? -18.123 -0.358 -7.440 1.00 88.94 186 ASP A CA 1
ATOM 1476 C C . ASP A 1 186 ? -17.176 -0.205 -6.238 1.00 88.94 186 ASP A C 1
ATOM 1478 O O . ASP A 1 186 ? -16.087 -0.780 -6.212 1.00 88.94 186 ASP A O 1
ATOM 1482 N N . ARG A 1 187 ? -17.575 0.574 -5.221 1.00 92.00 187 ARG A N 1
ATOM 1483 C CA . ARG A 1 187 ? -16.774 0.750 -4.000 1.00 92.00 187 ARG A CA 1
ATOM 1484 C C . ARG A 1 187 ? -16.686 -0.554 -3.207 1.00 92.00 187 ARG A C 1
ATOM 1486 O O . ARG A 1 187 ? -15.620 -0.861 -2.685 1.00 92.00 187 ARG A O 1
ATOM 1493 N N . LEU A 1 188 ? -17.780 -1.309 -3.109 1.00 92.88 188 LEU A N 1
ATOM 1494 C CA . LEU A 1 188 ? -17.809 -2.583 -2.382 1.00 92.88 188 LEU A CA 1
ATOM 1495 C C . LEU A 1 188 ? -16.916 -3.639 -3.040 1.00 92.88 188 LEU A C 1
ATOM 1497 O O . LEU A 1 188 ? -16.248 -4.390 -2.333 1.00 92.88 188 LEU A O 1
ATOM 1501 N N . ASP A 1 189 ? -16.855 -3.673 -4.369 1.00 93.31 189 ASP A N 1
ATOM 1502 C CA . ASP A 1 189 ? -15.939 -4.559 -5.089 1.00 93.31 189 ASP A CA 1
ATOM 1503 C C . ASP A 1 189 ? -14.476 -4.195 -4.810 1.00 93.31 189 ASP A C 1
ATOM 1505 O O . ASP A 1 189 ? -13.672 -5.070 -4.495 1.00 93.31 189 ASP A O 1
ATOM 1509 N N . LEU A 1 190 ? -14.138 -2.901 -4.814 1.00 93.44 190 LEU A N 1
ATOM 1510 C CA . LEU A 1 190 ? -12.792 -2.433 -4.461 1.00 93.44 190 LEU A CA 1
ATOM 1511 C C . LEU A 1 190 ? -12.430 -2.700 -2.991 1.00 93.44 190 LEU A C 1
ATOM 1513 O O . LEU A 1 190 ? -11.270 -2.964 -2.691 1.00 93.44 190 LEU A O 1
ATOM 1517 N N . VAL A 1 191 ? -13.405 -2.672 -2.077 1.00 93.75 191 VAL A N 1
ATOM 1518 C CA . VAL A 1 191 ? -13.207 -3.057 -0.669 1.00 93.75 191 VAL A CA 1
ATOM 1519 C C . VAL A 1 191 ? -12.806 -4.530 -0.554 1.00 93.75 191 VAL A C 1
ATOM 1521 O O . VAL A 1 191 ? -11.858 -4.840 0.165 1.00 93.75 191 VAL A O 1
ATOM 1524 N N . ARG A 1 192 ? -13.474 -5.432 -1.285 1.00 94.25 192 ARG A N 1
ATOM 1525 C CA . ARG A 1 192 ? -13.130 -6.867 -1.290 1.00 94.25 192 ARG A CA 1
ATOM 1526 C C . ARG A 1 192 ? -11.744 -7.120 -1.881 1.00 94.25 192 ARG A C 1
ATOM 1528 O O . ARG A 1 192 ? -11.002 -7.954 -1.375 1.00 94.25 192 ARG A O 1
ATOM 1535 N N . GLU A 1 193 ? -11.387 -6.386 -2.929 1.00 95.25 193 GLU A N 1
ATOM 1536 C CA . GLU A 1 193 ? -10.051 -6.450 -3.533 1.00 95.25 193 GLU A CA 1
ATOM 1537 C C . GLU A 1 193 ? -8.966 -5.938 -2.577 1.00 95.25 193 GLU A C 1
ATOM 1539 O O . GLU A 1 193 ? -7.902 -6.549 -2.467 1.00 95.25 193 GLU A O 1
ATOM 1544 N N . ALA A 1 194 ? -9.236 -4.854 -1.841 1.00 95.69 194 ALA A N 1
ATOM 1545 C CA . ALA A 1 194 ? -8.334 -4.349 -0.808 1.00 95.69 194 ALA A CA 1
ATOM 1546 C C . ALA A 1 194 ? -8.126 -5.375 0.315 1.00 95.69 194 ALA A C 1
ATOM 1548 O O . ALA A 1 194 ? -6.988 -5.596 0.724 1.00 95.69 194 ALA A O 1
ATOM 1549 N N . GLU A 1 195 ? -9.204 -6.022 0.773 1.00 96.44 195 GLU A N 1
ATOM 1550 C CA . GLU A 1 195 ? -9.162 -7.109 1.760 1.00 96.44 195 GLU A CA 1
ATOM 1551 C C . GLU A 1 195 ? -8.271 -8.258 1.274 1.00 96.44 195 GLU A C 1
ATOM 1553 O O . GLU A 1 195 ? -7.287 -8.597 1.931 1.00 96.44 195 GLU A O 1
ATOM 1558 N N . ALA A 1 196 ? -8.562 -8.803 0.089 1.00 96.31 196 ALA A N 1
ATOM 1559 C CA . ALA A 1 196 ? -7.815 -9.921 -0.480 1.00 96.31 196 ALA A CA 1
ATOM 1560 C C . ALA A 1 196 ? -6.328 -9.585 -0.675 1.00 96.31 196 ALA A C 1
ATOM 1562 O O . ALA A 1 196 ? -5.462 -10.361 -0.276 1.00 96.31 196 ALA A O 1
ATOM 1563 N N . THR A 1 197 ? -6.030 -8.399 -1.216 1.00 97.62 197 THR A N 1
ATOM 1564 C CA . THR A 1 197 ? -4.650 -7.944 -1.457 1.00 97.62 197 THR A CA 1
ATOM 1565 C C . THR A 1 197 ? -3.883 -7.760 -0.144 1.00 97.62 197 THR A C 1
ATOM 1567 O O . THR A 1 197 ? -2.697 -8.082 -0.068 1.00 97.62 197 THR A O 1
ATOM 1570 N N . ALA A 1 198 ? -4.539 -7.250 0.904 1.00 97.62 198 ALA A N 1
ATOM 1571 C CA . ALA A 1 198 ? -3.913 -7.048 2.208 1.00 97.62 198 ALA A CA 1
ATOM 1572 C C . ALA A 1 198 ? -3.616 -8.382 2.894 1.00 97.62 198 ALA A C 1
ATOM 1574 O O . ALA A 1 198 ? -2.499 -8.573 3.374 1.00 97.62 198 ALA A O 1
ATOM 1575 N N . CYS A 1 199 ? -4.568 -9.318 2.886 1.00 97.31 199 CYS A N 1
ATOM 1576 C CA . CYS A 1 199 ? -4.351 -10.666 3.405 1.00 97.31 199 CYS A CA 1
ATOM 1577 C C . CYS A 1 199 ? -3.237 -11.393 2.638 1.00 97.31 199 CYS A C 1
ATOM 1579 O O . CYS A 1 199 ? -2.343 -11.949 3.267 1.00 97.31 199 CYS A O 1
ATOM 1581 N N . GLU A 1 200 ? -3.217 -11.332 1.302 1.00 97.00 200 GLU A N 1
ATOM 1582 C CA . GLU A 1 200 ? -2.156 -11.952 0.494 1.00 97.00 200 GLU A CA 1
ATOM 1583 C C . GLU A 1 200 ? -0.768 -11.381 0.824 1.00 97.00 200 GLU A C 1
ATOM 1585 O O . GLU A 1 200 ? 0.198 -12.130 0.984 1.00 97.00 200 GLU A O 1
ATOM 1590 N N . LEU A 1 201 ? -0.660 -10.058 0.980 1.00 97.56 201 LEU A N 1
ATOM 1591 C CA . LEU A 1 201 ? 0.595 -9.407 1.352 1.00 97.56 201 LEU A CA 1
ATOM 1592 C C . LEU A 1 201 ? 1.060 -9.803 2.760 1.00 97.56 201 LEU A C 1
ATOM 1594 O O . LEU A 1 201 ? 2.255 -10.017 2.980 1.00 97.56 201 LEU A O 1
ATOM 1598 N N . ILE A 1 202 ? 0.133 -9.912 3.713 1.00 97.62 202 ILE A N 1
ATOM 1599 C CA . ILE A 1 202 ? 0.439 -10.364 5.074 1.00 97.62 202 ILE A CA 1
ATOM 1600 C C . ILE A 1 202 ? 0.923 -11.812 5.050 1.00 97.62 202 ILE A C 1
ATOM 1602 O O . ILE A 1 202 ? 1.993 -12.081 5.582 1.00 97.62 202 ILE A O 1
ATOM 1606 N N . GLU A 1 203 ? 0.221 -12.721 4.376 1.00 96.00 203 GLU A N 1
ATOM 1607 C CA . GLU A 1 203 ? 0.626 -14.128 4.264 1.00 96.00 203 GLU A CA 1
ATOM 1608 C C . GLU A 1 203 ? 2.004 -14.283 3.605 1.00 96.00 203 GLU A C 1
ATOM 1610 O O . GLU A 1 203 ? 2.860 -15.019 4.103 1.00 96.00 203 GLU A O 1
ATOM 1615 N N . LEU A 1 204 ? 2.272 -13.527 2.534 1.00 95.44 204 LEU A N 1
ATOM 1616 C CA . LEU A 1 204 ? 3.572 -13.531 1.861 1.00 95.44 204 LEU A CA 1
ATOM 1617 C C . LEU A 1 204 ? 4.711 -13.081 2.791 1.00 95.44 204 LEU A C 1
ATOM 1619 O O . LEU A 1 204 ? 5.826 -13.594 2.704 1.00 95.44 204 LEU A O 1
ATOM 1623 N N . THR A 1 205 ? 4.445 -12.120 3.676 1.00 94.62 205 THR A N 1
ATOM 1624 C CA . THR A 1 205 ? 5.456 -11.538 4.572 1.00 94.62 205 THR A CA 1
ATOM 1625 C C . THR A 1 205 ? 5.552 -12.230 5.932 1.00 94.62 205 THR A C 1
ATOM 1627 O O . THR A 1 205 ? 6.615 -12.181 6.547 1.00 94.62 205 THR A O 1
ATOM 1630 N N . TYR A 1 206 ? 4.510 -12.933 6.381 1.00 92.25 206 TYR A N 1
ATOM 1631 C CA . TYR A 1 206 ? 4.451 -13.627 7.674 1.00 92.25 206 TYR A CA 1
ATOM 1632 C C . TYR A 1 206 ? 5.530 -14.704 7.825 1.00 92.25 206 TYR A C 1
ATOM 1634 O O . TYR A 1 206 ? 6.118 -14.863 8.892 1.00 92.25 206 TYR A O 1
ATOM 1642 N N . GLY A 1 207 ? 5.865 -15.402 6.736 1.00 84.19 207 GLY A N 1
ATOM 1643 C CA . GLY A 1 207 ? 6.947 -16.392 6.725 1.00 84.19 207 GLY A CA 1
ATOM 1644 C C . GLY A 1 207 ? 8.363 -15.800 6.758 1.00 84.19 207 GLY A C 1
ATOM 1645 O O . GLY A 1 207 ? 9.338 -16.554 6.821 1.00 84.19 207 GLY A O 1
ATOM 1646 N N . MET A 1 208 ? 8.513 -14.475 6.681 1.00 89.62 208 MET A N 1
ATOM 1647 C CA . MET A 1 208 ? 9.814 -13.815 6.596 1.00 89.62 208 MET A CA 1
ATOM 1648 C C . MET A 1 208 ? 10.355 -13.438 7.977 1.00 89.62 208 MET A C 1
ATOM 1650 O O . MET A 1 208 ? 9.632 -12.994 8.863 1.00 89.62 208 MET A O 1
ATOM 1654 N N . ASN A 1 209 ? 11.675 -13.534 8.151 1.00 86.12 209 ASN A N 1
ATOM 1655 C CA . ASN A 1 209 ? 12.332 -13.008 9.346 1.00 86.12 209 ASN A CA 1
ATOM 1656 C C . ASN A 1 209 ? 12.424 -11.476 9.254 1.00 86.12 209 ASN A C 1
ATOM 1658 O O . ASN A 1 209 ? 13.337 -10.938 8.623 1.00 86.12 209 ASN A O 1
ATOM 1662 N N . LEU A 1 210 ? 11.477 -10.779 9.889 1.00 84.25 210 LEU A N 1
ATOM 1663 C CA . LEU A 1 210 ? 11.393 -9.319 9.838 1.00 84.25 210 LEU A CA 1
ATOM 1664 C C . LEU A 1 210 ? 12.608 -8.605 10.444 1.00 84.25 210 LEU A C 1
ATOM 1666 O O . LEU A 1 210 ? 12.906 -7.487 10.025 1.00 84.25 210 LEU A O 1
ATOM 1670 N N . SER A 1 211 ? 13.344 -9.236 11.364 1.00 82.19 211 SER A N 1
ATOM 1671 C CA . SER A 1 211 ? 14.538 -8.651 11.993 1.00 82.19 211 SER A CA 1
ATOM 1672 C C . SER A 1 211 ? 15.686 -8.442 10.997 1.00 82.19 211 SER A C 1
ATOM 1674 O O . SER A 1 211 ? 16.542 -7.590 11.219 1.00 82.19 211 SER A O 1
ATOM 1676 N N . ILE A 1 212 ? 15.698 -9.201 9.895 1.00 81.31 212 ILE A N 1
ATOM 1677 C CA . ILE A 1 212 ? 16.660 -9.062 8.786 1.00 81.31 212 ILE A CA 1
ATOM 1678 C C . ILE A 1 212 ? 15.991 -8.636 7.472 1.00 81.31 212 ILE A C 1
ATOM 1680 O O . ILE A 1 212 ? 16.664 -8.486 6.452 1.00 81.31 212 ILE A O 1
ATOM 1684 N N . ALA A 1 213 ? 14.665 -8.481 7.464 1.00 80.94 213 ALA A N 1
ATOM 1685 C CA . ALA A 1 213 ? 13.935 -8.088 6.273 1.00 80.94 213 ALA A CA 1
ATOM 1686 C C . ALA A 1 213 ? 14.175 -6.613 5.943 1.00 80.94 213 ALA A C 1
ATOM 1688 O O . ALA A 1 213 ? 14.364 -5.753 6.817 1.00 80.94 213 ALA A O 1
ATOM 1689 N N . SER A 1 214 ? 14.085 -6.314 4.647 1.00 79.19 214 SER A N 1
ATOM 1690 C CA . SER A 1 214 ? 14.177 -4.942 4.166 1.00 79.19 214 SER A CA 1
ATOM 1691 C C . SER A 1 214 ? 13.115 -4.051 4.814 1.00 79.19 214 SER A C 1
ATOM 1693 O O . SER A 1 214 ? 12.025 -4.508 5.180 1.00 79.19 214 SER A O 1
ATOM 1695 N N . ILE A 1 215 ? 13.415 -2.757 4.926 1.00 75.19 215 ILE A N 1
ATOM 1696 C CA . ILE A 1 215 ? 12.450 -1.776 5.430 1.00 75.19 215 ILE A CA 1
ATOM 1697 C C . ILE A 1 215 ? 11.163 -1.764 4.591 1.00 75.19 215 ILE A C 1
ATOM 1699 O O . ILE A 1 215 ? 10.074 -1.638 5.142 1.00 75.19 215 ILE A O 1
ATOM 1703 N N . HIS A 1 216 ? 11.259 -2.005 3.280 1.00 77.75 216 HIS A N 1
ATOM 1704 C CA . HIS A 1 216 ? 10.104 -2.069 2.383 1.00 77.75 216 HIS A CA 1
ATOM 1705 C C . HIS A 1 216 ? 9.169 -3.231 2.707 1.00 77.75 216 HIS A C 1
ATOM 1707 O O . HIS A 1 216 ? 7.959 -3.040 2.711 1.00 77.75 216 HIS A O 1
ATOM 1713 N N . THR A 1 217 ? 9.713 -4.408 3.027 1.00 85.94 217 THR A N 1
ATOM 1714 C CA . THR A 1 217 ? 8.923 -5.574 3.449 1.00 85.94 217 THR A CA 1
ATOM 1715 C C . THR A 1 217 ? 8.139 -5.264 4.720 1.00 85.94 217 THR A C 1
ATOM 1717 O O . THR A 1 217 ? 6.929 -5.474 4.772 1.00 85.94 217 THR A O 1
ATOM 1720 N N . ARG A 1 218 ? 8.818 -4.699 5.726 1.00 85.44 218 ARG A N 1
ATOM 1721 C CA . ARG A 1 218 ? 8.189 -4.312 6.995 1.00 85.44 218 ARG A CA 1
ATOM 1722 C C . ARG A 1 218 ? 7.124 -3.239 6.791 1.00 85.44 218 ARG A C 1
ATOM 1724 O O . ARG A 1 218 ? 6.015 -3.379 7.294 1.00 85.44 218 ARG A O 1
ATOM 1731 N N . ARG A 1 219 ? 7.426 -2.206 5.998 1.00 84.25 219 ARG A N 1
ATOM 1732 C CA . ARG A 1 219 ? 6.476 -1.137 5.662 1.00 84.25 219 ARG A CA 1
ATOM 1733 C C . ARG A 1 219 ? 5.248 -1.684 4.945 1.00 84.25 219 ARG A C 1
ATOM 1735 O O . ARG A 1 219 ? 4.135 -1.320 5.304 1.00 84.25 219 ARG A O 1
ATOM 1742 N N . ALA A 1 220 ? 5.446 -2.566 3.969 1.00 91.19 220 ALA A N 1
ATOM 1743 C CA . ALA A 1 220 ? 4.360 -3.162 3.208 1.00 91.19 220 ALA A CA 1
ATOM 1744 C C . ALA A 1 220 ? 3.424 -3.984 4.106 1.00 91.19 220 ALA A C 1
ATOM 1746 O O . ALA A 1 220 ? 2.209 -3.801 4.048 1.00 91.19 220 ALA A O 1
ATOM 1747 N N . MET A 1 221 ? 3.989 -4.805 4.997 1.00 94.19 221 MET A N 1
ATOM 1748 C CA . MET A 1 221 ? 3.223 -5.581 5.973 1.00 94.19 221 MET A CA 1
ATOM 1749 C C . MET A 1 221 ? 2.455 -4.688 6.958 1.00 94.19 221 MET A C 1
ATOM 1751 O O . MET A 1 221 ? 1.261 -4.889 7.176 1.00 94.19 221 MET A O 1
ATOM 1755 N N . CYS A 1 222 ? 3.113 -3.673 7.528 1.00 92.44 222 CYS A N 1
ATOM 1756 C CA . CYS A 1 222 ? 2.461 -2.718 8.426 1.00 92.44 222 CYS A CA 1
ATOM 1757 C C . CYS A 1 222 ? 1.312 -1.992 7.726 1.00 92.44 222 CYS A C 1
ATOM 1759 O O . CYS A 1 222 ? 0.214 -1.903 8.268 1.00 92.44 222 CYS A O 1
ATOM 1761 N N . TYR A 1 223 ? 1.546 -1.491 6.513 1.00 93.56 223 TYR A N 1
ATOM 1762 C CA . TYR A 1 223 ? 0.531 -0.782 5.746 1.00 93.56 223 TYR A CA 1
ATOM 1763 C C . TYR A 1 223 ? -0.685 -1.666 5.446 1.00 93.56 223 TYR A C 1
ATOM 1765 O O . TYR A 1 223 ? -1.814 -1.212 5.620 1.00 93.56 223 TYR A O 1
ATOM 1773 N N . ALA A 1 224 ? -0.474 -2.942 5.103 1.00 97.06 224 ALA A N 1
ATOM 1774 C CA . ALA A 1 224 ? -1.562 -3.907 4.951 1.00 97.06 224 ALA A CA 1
ATOM 1775 C C . ALA A 1 224 ? -2.406 -4.032 6.228 1.00 97.06 224 ALA A C 1
ATOM 1777 O O . ALA A 1 224 ? -3.632 -3.962 6.153 1.00 97.06 224 ALA A O 1
ATOM 1778 N N . ALA A 1 225 ? -1.773 -4.125 7.403 1.00 96.88 225 ALA A N 1
ATOM 1779 C CA . ALA A 1 225 ? -2.493 -4.166 8.677 1.00 96.88 225 ALA A CA 1
ATOM 1780 C C . ALA A 1 225 ? -3.332 -2.899 8.914 1.00 96.88 225 ALA A C 1
ATOM 1782 O O . ALA A 1 225 ? -4.484 -3.000 9.329 1.00 96.88 225 ALA A O 1
ATOM 1783 N N . PHE A 1 226 ? -2.801 -1.711 8.606 1.00 95.19 226 PHE A N 1
ATOM 1784 C CA . PHE A 1 226 ? -3.560 -0.461 8.726 1.00 95.19 226 PHE A CA 1
ATOM 1785 C C . PHE A 1 226 ? -4.736 -0.380 7.745 1.00 95.19 226 PHE A C 1
ATOM 1787 O O . PHE A 1 226 ? -5.795 0.131 8.107 1.00 95.19 226 PHE A O 1
ATOM 1794 N N . VAL A 1 227 ? -4.596 -0.930 6.536 1.00 95.56 227 VAL A N 1
ATOM 1795 C CA . VAL A 1 227 ? -5.723 -1.077 5.605 1.00 95.56 227 VAL A CA 1
ATOM 1796 C C . VAL A 1 227 ? -6.788 -2.006 6.191 1.00 95.56 227 VAL A C 1
ATOM 1798 O O . VAL A 1 227 ? -7.957 -1.631 6.203 1.00 95.56 227 VAL A O 1
ATOM 1801 N N . LEU A 1 228 ? -6.419 -3.166 6.748 1.00 96.50 228 LEU A N 1
ATOM 1802 C CA . LEU A 1 228 ? -7.385 -4.076 7.383 1.00 96.50 228 LEU A CA 1
ATOM 1803 C C . LEU A 1 228 ? -8.101 -3.432 8.578 1.00 96.50 228 LEU A C 1
ATOM 1805 O O . LEU A 1 228 ? -9.317 -3.558 8.711 1.00 96.50 228 LEU A O 1
ATOM 1809 N N . VAL A 1 229 ? -7.375 -2.686 9.412 1.00 95.12 229 VAL A N 1
ATOM 1810 C CA . VAL A 1 229 ? -7.961 -1.881 10.494 1.00 95.12 229 VAL A CA 1
ATOM 1811 C C . VAL A 1 229 ? -8.982 -0.890 9.944 1.00 95.12 229 VAL A C 1
ATOM 1813 O O . VAL A 1 229 ? -10.091 -0.791 10.468 1.00 95.12 229 VAL A O 1
ATOM 1816 N N . ARG A 1 230 ? -8.652 -0.196 8.852 1.00 93.12 230 ARG A N 1
ATOM 1817 C CA . ARG A 1 230 ? -9.591 0.721 8.206 1.00 93.12 230 ARG A CA 1
ATOM 1818 C C . ARG A 1 230 ? -10.842 -0.007 7.715 1.00 93.12 230 ARG A C 1
ATOM 1820 O O . ARG A 1 230 ? -11.943 0.506 7.885 1.00 93.12 230 ARG A O 1
ATOM 1827 N N . LEU A 1 231 ? -10.704 -1.212 7.163 1.00 94.12 231 LEU A N 1
ATOM 1828 C CA . LEU A 1 231 ? -11.849 -2.038 6.766 1.00 94.12 231 LEU A CA 1
ATOM 1829 C C . LEU A 1 231 ? -12.732 -2.436 7.959 1.00 94.12 231 LEU A C 1
ATOM 1831 O O . LEU A 1 231 ? -13.955 -2.408 7.834 1.00 94.12 231 LEU A O 1
ATOM 1835 N N . LEU A 1 232 ? -12.143 -2.742 9.121 1.00 93.38 232 LEU A N 1
ATOM 1836 C CA . LEU A 1 232 ? -12.885 -3.034 10.357 1.00 93.38 232 LEU A CA 1
ATOM 1837 C C . LEU A 1 232 ? -13.701 -1.831 10.861 1.00 93.38 232 LEU A C 1
ATOM 1839 O O . LEU A 1 232 ? -14.763 -2.022 11.464 1.00 93.38 232 LEU A O 1
ATOM 1843 N N . GLN A 1 233 ? -13.218 -0.613 10.611 1.00 90.06 233 GLN A N 1
ATOM 1844 C CA . GLN A 1 233 ? -13.856 0.643 11.023 1.00 90.06 233 GLN A CA 1
ATOM 1845 C C . GLN A 1 233 ? -14.959 1.107 10.062 1.00 90.06 233 GLN A C 1
ATOM 1847 O O . GLN A 1 233 ? -15.844 1.866 10.458 1.00 90.06 233 GLN A O 1
ATOM 1852 N N . LEU A 1 234 ? -14.944 0.645 8.810 1.00 88.25 234 LEU A N 1
ATOM 1853 C CA . LEU A 1 234 ? -15.984 0.967 7.839 1.00 88.25 234 LEU A CA 1
ATOM 1854 C C . LEU A 1 234 ? -17.306 0.237 8.165 1.00 88.25 234 LEU A C 1
ATOM 1856 O O . LEU A 1 234 ? -17.302 -0.875 8.700 1.00 88.25 234 LEU A O 1
ATOM 1860 N N . PRO A 1 235 ? -18.468 0.810 7.793 1.00 84.25 235 PRO A N 1
ATOM 1861 C CA . PRO A 1 235 ? -19.787 0.243 8.098 1.00 84.25 235 PRO A CA 1
ATOM 1862 C C . PRO A 1 235 ? -20.171 -0.955 7.203 1.00 84.25 235 PRO A C 1
ATOM 1864 O O . PRO A 1 235 ? -21.352 -1.271 7.058 1.00 84.25 235 PRO A O 1
ATOM 1867 N N . TYR A 1 236 ? -19.199 -1.611 6.565 1.00 83.12 236 TYR A N 1
ATOM 1868 C CA . TYR A 1 236 ? -19.429 -2.703 5.621 1.00 83.12 236 TYR A CA 1
ATOM 1869 C C . TYR A 1 236 ? -19.414 -4.074 6.299 1.00 83.12 236 TYR A C 1
ATOM 1871 O O . TYR A 1 236 ? -18.820 -4.272 7.361 1.00 83.12 236 TYR A O 1
ATOM 1879 N N . TYR A 1 237 ? -20.070 -5.043 5.656 1.00 79.88 237 TYR A N 1
ATOM 1880 C CA . TYR A 1 237 ? -19.949 -6.443 6.043 1.00 79.88 237 TYR A CA 1
ATOM 1881 C C . TYR A 1 237 ? -18.605 -6.981 5.541 1.00 79.88 237 TYR A C 1
ATOM 1883 O O . TYR A 1 237 ? -18.426 -7.186 4.342 1.00 79.88 237 TYR A O 1
ATOM 1891 N N . VAL A 1 238 ? -17.675 -7.178 6.472 1.00 84.00 238 VAL A N 1
ATOM 1892 C CA . VAL A 1 238 ? -16.345 -7.761 6.252 1.00 84.00 238 VAL A CA 1
ATOM 1893 C C . VAL A 1 238 ? -16.178 -8.991 7.140 1.00 84.00 238 VAL A C 1
ATOM 1895 O O . VAL A 1 238 ? -16.866 -9.121 8.160 1.00 84.00 238 VAL A O 1
ATOM 1898 N N . GLN A 1 239 ? -15.259 -9.889 6.787 1.00 88.69 239 GLN A N 1
ATOM 1899 C CA . GLN A 1 239 ? -14.950 -11.082 7.582 1.00 88.69 239 GLN A CA 1
ATOM 1900 C C . GLN A 1 239 ? -14.133 -10.710 8.830 1.00 88.69 239 GLN A C 1
ATOM 1902 O O . GLN A 1 239 ? -12.942 -10.980 8.911 1.00 88.69 239 GLN A O 1
ATOM 1907 N N . ARG A 1 240 ? -14.765 -10.050 9.811 1.00 89.62 240 ARG A N 1
ATOM 1908 C CA . ARG A 1 240 ? -14.077 -9.433 10.963 1.00 89.62 240 ARG A CA 1
ATOM 1909 C C . ARG A 1 240 ? -13.100 -10.373 11.673 1.00 89.62 240 ARG A C 1
ATOM 1911 O O . ARG A 1 240 ? -12.003 -9.937 11.990 1.00 89.62 240 ARG A O 1
ATOM 1918 N N . GLU A 1 241 ? -13.478 -11.635 11.885 1.00 91.94 241 GLU A N 1
ATOM 1919 C CA . GLU A 1 241 ? -12.610 -12.649 12.508 1.00 91.94 241 GLU A CA 1
ATOM 1920 C C . GLU A 1 241 ? -11.305 -12.842 11.718 1.00 91.94 241 GLU A C 1
ATOM 1922 O O . GLU A 1 241 ? -10.228 -12.647 12.270 1.00 91.94 241 GLU A O 1
ATOM 1927 N N . LEU A 1 242 ? -11.399 -13.080 10.404 1.00 92.88 242 LEU A N 1
ATOM 1928 C CA . LEU A 1 242 ? -10.242 -13.221 9.511 1.00 92.88 242 LEU A CA 1
ATOM 1929 C C . LEU A 1 242 ? -9.336 -11.978 9.522 1.00 92.88 242 LEU A C 1
ATOM 1931 O O . LEU A 1 242 ? -8.109 -12.087 9.508 1.00 92.88 242 LEU A O 1
ATOM 1935 N N . LEU A 1 243 ? -9.940 -10.787 9.536 1.00 94.81 243 LEU A N 1
ATOM 1936 C CA . LEU A 1 243 ? -9.214 -9.516 9.563 1.00 94.81 243 LEU A CA 1
ATOM 1937 C C . LEU A 1 243 ? -8.461 -9.336 10.884 1.00 94.81 243 LEU A C 1
ATOM 1939 O O . LEU A 1 243 ? -7.299 -8.934 10.869 1.00 94.81 243 LEU A O 1
ATOM 1943 N N . HIS A 1 244 ? -9.096 -9.652 12.015 1.00 95.25 244 HIS A N 1
ATOM 1944 C CA . HIS A 1 244 ? -8.443 -9.624 13.323 1.00 95.25 244 HIS A CA 1
ATOM 1945 C C . HIS A 1 244 ? -7.282 -10.621 13.396 1.00 95.25 244 HIS A C 1
ATOM 1947 O O . HIS A 1 244 ? -6.199 -10.235 13.835 1.00 95.25 244 HIS A O 1
ATOM 1953 N N . ASP A 1 245 ? -7.467 -11.848 12.904 1.00 95.88 245 ASP A N 1
ATOM 1954 C CA . ASP A 1 245 ? -6.408 -12.863 12.859 1.00 95.88 245 ASP A CA 1
ATOM 1955 C C . ASP A 1 245 ? -5.222 -12.397 11.999 1.00 95.88 245 ASP A C 1
ATOM 1957 O O . ASP A 1 245 ? -4.066 -12.486 12.416 1.00 95.88 245 ASP A O 1
ATOM 1961 N N . SER A 1 246 ? -5.498 -11.798 10.836 1.00 96.81 246 SER A N 1
ATOM 1962 C CA . SER A 1 246 ? -4.465 -11.247 9.948 1.00 96.81 246 SER A CA 1
ATOM 1963 C C . SER A 1 246 ? -3.695 -10.089 10.599 1.00 96.81 246 SER A C 1
ATOM 1965 O O . SER A 1 246 ? -2.471 -10.005 10.484 1.00 96.81 246 SER A O 1
ATOM 1967 N N . VAL A 1 247 ? -4.378 -9.191 1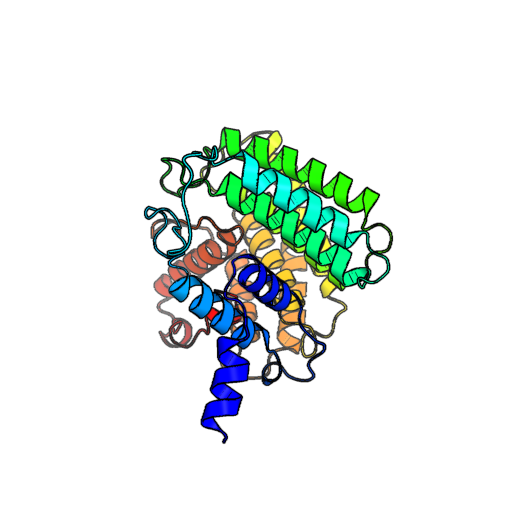1.318 1.00 96.88 247 VAL A N 1
ATOM 1968 C CA . VAL A 1 247 ? -3.710 -8.115 12.071 1.00 96.88 247 VAL A CA 1
ATOM 1969 C C . VAL A 1 247 ? -2.858 -8.691 13.207 1.00 96.88 247 VAL A C 1
ATOM 1971 O O . VAL A 1 247 ? -1.738 -8.225 13.433 1.00 96.88 247 VAL A O 1
ATOM 1974 N N . GLU A 1 248 ? -3.331 -9.737 13.885 1.00 95.81 248 GLU A N 1
ATOM 1975 C CA . GLU A 1 248 ? -2.568 -10.419 14.931 1.00 95.81 248 GLU A CA 1
ATOM 1976 C C . GLU A 1 248 ? -1.322 -11.122 14.371 1.00 95.81 248 GLU A C 1
ATOM 1978 O O . GLU A 1 248 ? -0.259 -11.047 14.988 1.00 95.81 248 GLU A O 1
ATOM 1983 N N . HIS A 1 249 ? -1.391 -11.716 13.174 1.00 95.31 249 HIS A N 1
ATOM 1984 C CA . HIS A 1 249 ? -0.222 -12.256 12.469 1.00 95.31 249 HIS A CA 1
ATOM 1985 C C . HIS A 1 249 ? 0.860 -11.188 12.245 1.00 95.31 249 HIS A C 1
ATOM 1987 O O . HIS A 1 249 ? 2.048 -11.423 12.506 1.00 95.31 249 HIS A O 1
ATOM 1993 N N . VAL A 1 250 ? 0.467 -9.981 11.824 1.00 96.00 250 VAL A N 1
ATOM 1994 C CA . VAL A 1 250 ? 1.401 -8.850 11.689 1.00 96.00 250 VAL A CA 1
ATOM 1995 C C . VAL A 1 250 ? 1.994 -8.474 13.039 1.00 96.00 250 VAL A C 1
ATOM 1997 O O . VAL A 1 250 ? 3.210 -8.327 13.160 1.00 96.00 250 VAL A O 1
ATOM 2000 N N . ARG A 1 251 ? 1.168 -8.385 14.082 1.00 95.19 251 ARG A N 1
ATOM 2001 C CA . ARG A 1 251 ? 1.611 -8.047 15.438 1.00 95.19 251 ARG A CA 1
ATOM 2002 C C . ARG A 1 251 ? 2.628 -9.065 15.971 1.00 95.19 251 ARG A C 1
ATOM 2004 O O . ARG A 1 251 ? 3.685 -8.682 16.474 1.00 95.19 251 ARG A O 1
ATOM 2011 N N . GLN A 1 252 ? 2.374 -10.357 15.790 1.00 94.00 252 GLN A N 1
ATOM 2012 C CA . GLN A 1 252 ? 3.315 -11.423 16.141 1.00 94.00 252 GLN A CA 1
ATOM 2013 C C . GLN A 1 252 ? 4.629 -11.300 15.366 1.00 94.00 252 GLN A C 1
ATOM 2015 O O . GLN A 1 252 ? 5.698 -11.345 15.974 1.00 94.00 252 GLN A O 1
ATOM 2020 N N . SER A 1 253 ? 4.566 -11.061 14.056 1.00 92.56 253 SER A N 1
ATOM 2021 C CA . SER A 1 253 ? 5.759 -10.881 13.219 1.00 92.56 253 SER A CA 1
ATOM 2022 C C . SER A 1 253 ? 6.593 -9.684 13.681 1.00 92.56 253 SER A C 1
ATOM 2024 O O . SER A 1 253 ? 7.801 -9.812 13.887 1.00 92.56 253 SER A O 1
ATOM 2026 N N . LEU A 1 254 ? 5.956 -8.535 13.936 1.00 91.19 254 LEU A N 1
ATOM 2027 C CA . LEU A 1 254 ? 6.622 -7.331 14.439 1.00 91.19 254 LEU A CA 1
ATOM 2028 C C . LEU A 1 254 ? 7.306 -7.571 15.781 1.00 91.19 254 LEU A C 1
ATOM 2030 O O . LEU A 1 254 ? 8.412 -7.077 15.985 1.00 91.19 254 LEU A O 1
ATOM 2034 N N . SER A 1 255 ? 6.695 -8.366 16.666 1.00 91.75 255 SER A N 1
ATOM 2035 C CA . SER A 1 255 ? 7.261 -8.682 17.982 1.00 91.75 255 SER A CA 1
ATOM 2036 C C . SER A 1 255 ? 8.647 -9.330 17.896 1.00 91.75 255 SER A C 1
ATOM 2038 O O . SER A 1 255 ? 9.501 -9.068 18.740 1.00 91.75 255 SER A O 1
ATOM 2040 N N . THR A 1 256 ? 8.907 -10.095 16.830 1.00 89.81 256 THR A N 1
ATOM 2041 C CA . THR A 1 256 ? 10.214 -10.726 16.585 1.00 89.81 256 THR A CA 1
ATOM 2042 C C . THR A 1 256 ? 11.286 -9.735 16.117 1.00 89.81 256 THR A C 1
ATOM 2044 O O . THR A 1 256 ? 12.479 -9.985 16.291 1.00 89.81 256 THR A O 1
ATOM 2047 N N . ALA A 1 257 ? 10.876 -8.591 15.557 1.00 86.69 257 ALA A N 1
ATOM 2048 C CA . ALA A 1 257 ? 11.765 -7.548 15.049 1.00 86.69 257 ALA A CA 1
ATOM 2049 C C . ALA A 1 257 ? 12.074 -6.443 16.077 1.00 86.69 257 ALA A C 1
ATOM 2051 O O . ALA A 1 257 ? 12.959 -5.616 15.840 1.00 86.69 257 ALA A O 1
ATOM 2052 N N . ILE A 1 258 ? 11.380 -6.419 17.222 1.00 88.00 258 ILE A N 1
ATOM 2053 C CA . ILE A 1 258 ? 11.594 -5.412 18.269 1.00 88.00 258 ILE A CA 1
ATOM 2054 C C . ILE A 1 258 ? 12.997 -5.568 18.854 1.00 88.00 258 ILE A C 1
ATOM 2056 O O . ILE A 1 258 ? 13.305 -6.551 19.525 1.00 88.00 258 ILE A O 1
ATOM 2060 N N . SER A 1 259 ? 13.831 -4.553 18.637 1.00 82.69 259 SER A N 1
ATOM 2061 C CA . SER A 1 259 ? 15.226 -4.557 19.093 1.00 82.69 259 SER A CA 1
ATOM 2062 C C . SER A 1 259 ? 15.486 -3.600 20.263 1.00 82.69 259 SER A C 1
ATOM 2064 O O . SER A 1 259 ? 16.449 -3.787 21.004 1.00 82.69 259 SER A O 1
ATOM 2066 N N . ALA A 1 260 ? 14.634 -2.587 20.462 1.00 79.19 260 ALA A N 1
ATOM 2067 C CA . ALA A 1 260 ? 14.795 -1.573 21.504 1.00 79.19 260 ALA A CA 1
ATOM 2068 C C . ALA A 1 260 ? 13.443 -1.059 22.047 1.00 79.19 260 ALA A C 1
ATOM 2070 O O . ALA A 1 260 ? 12.416 -1.189 21.377 1.00 79.19 260 ALA A O 1
ATOM 2071 N N . PRO A 1 261 ? 13.415 -0.437 23.244 1.00 75.44 261 PRO A N 1
ATOM 2072 C CA . PRO A 1 261 ? 12.193 0.138 23.811 1.00 75.44 261 PRO A CA 1
ATOM 2073 C C . PRO A 1 261 ? 11.563 1.266 22.982 1.00 75.44 261 PRO A C 1
ATOM 2075 O O . PRO A 1 261 ? 10.353 1.437 23.055 1.00 75.44 261 PRO A O 1
ATOM 2078 N N . ASP A 1 262 ? 12.335 2.012 22.196 1.00 74.38 262 ASP A N 1
ATOM 2079 C CA . ASP A 1 262 ? 11.821 3.099 21.343 1.00 74.38 262 ASP A CA 1
ATOM 2080 C C . ASP A 1 262 ? 11.774 2.706 19.851 1.00 74.38 262 ASP A C 1
ATOM 2082 O O . ASP A 1 262 ? 11.667 3.539 18.956 1.00 74.38 262 ASP A O 1
ATOM 2086 N N . ASP A 1 263 ? 11.870 1.404 19.571 1.00 78.19 263 ASP A N 1
ATOM 2087 C CA . ASP A 1 263 ? 11.894 0.869 18.214 1.00 78.19 263 ASP A CA 1
ATOM 2088 C C . ASP A 1 263 ? 10.547 1.043 17.492 1.00 78.19 263 ASP A C 1
ATOM 2090 O O . ASP A 1 263 ? 9.464 0.888 18.065 1.00 78.19 263 ASP A O 1
ATOM 2094 N N . ILE A 1 264 ? 10.613 1.312 16.190 1.00 78.06 264 ILE A N 1
ATOM 2095 C CA . ILE A 1 264 ? 9.434 1.576 15.368 1.00 78.06 264 ILE A CA 1
ATOM 2096 C C . ILE A 1 264 ? 8.494 0.373 15.245 1.00 78.06 264 ILE A C 1
ATOM 2098 O O . ILE A 1 264 ? 7.273 0.542 15.235 1.00 78.06 264 ILE A O 1
ATOM 2102 N N . ASN A 1 265 ? 9.037 -0.849 15.234 1.00 83.62 265 ASN A N 1
ATOM 2103 C CA . ASN A 1 265 ? 8.235 -2.068 15.212 1.00 83.62 265 ASN A CA 1
ATOM 2104 C C . ASN A 1 265 ? 7.490 -2.230 16.541 1.00 83.62 265 ASN A C 1
ATOM 2106 O O . ASN A 1 265 ? 6.354 -2.700 16.542 1.00 83.62 265 ASN A O 1
ATOM 2110 N N . ARG A 1 266 ? 8.075 -1.784 17.665 1.00 84.81 266 ARG A N 1
ATOM 2111 C CA . ARG A 1 266 ? 7.393 -1.778 18.970 1.00 84.81 266 ARG A CA 1
ATOM 2112 C C . ARG A 1 266 ? 6.222 -0.806 18.972 1.00 84.81 266 ARG A C 1
ATOM 2114 O O . ARG A 1 266 ? 5.144 -1.165 19.436 1.00 84.81 266 ARG A O 1
ATOM 2121 N N . LYS A 1 267 ? 6.406 0.399 18.432 1.00 85.00 267 LYS A N 1
ATOM 2122 C CA . LYS A 1 267 ? 5.323 1.389 18.329 1.00 85.00 267 LYS A CA 1
ATOM 2123 C C . LYS A 1 267 ? 4.182 0.866 17.451 1.00 85.00 267 LYS A C 1
ATOM 2125 O O . LYS A 1 267 ? 3.034 0.881 17.886 1.00 85.00 267 LYS A O 1
ATOM 2130 N N . ALA A 1 268 ? 4.494 0.310 16.278 1.00 87.75 268 ALA A N 1
ATOM 2131 C CA . ALA A 1 268 ? 3.500 -0.317 15.403 1.00 87.75 268 ALA A CA 1
ATOM 2132 C C . ALA A 1 268 ? 2.782 -1.501 16.081 1.00 87.75 268 ALA A C 1
ATOM 2134 O O . ALA A 1 268 ? 1.556 -1.571 16.048 1.00 87.75 268 ALA A O 1
ATOM 2135 N N . TYR A 1 269 ? 3.525 -2.380 16.763 1.00 90.88 269 TYR A N 1
ATOM 2136 C CA . TYR A 1 269 ? 2.983 -3.489 17.558 1.00 90.88 269 TYR A CA 1
ATOM 2137 C C . TYR A 1 269 ? 1.969 -3.013 18.605 1.00 90.88 269 TYR A C 1
ATOM 2139 O O . TYR A 1 269 ? 0.911 -3.621 18.760 1.00 90.88 269 TYR A O 1
ATOM 2147 N N . MET A 1 270 ? 2.285 -1.928 19.319 1.00 89.75 270 MET A N 1
ATOM 2148 C CA . MET A 1 270 ? 1.409 -1.362 20.344 1.00 89.75 270 MET A CA 1
ATOM 2149 C C . MET A 1 270 ? 0.148 -0.746 19.742 1.00 89.75 270 MET A C 1
ATOM 2151 O O . MET A 1 270 ? -0.947 -1.012 20.224 1.00 89.75 270 MET A O 1
ATOM 2155 N N . ILE A 1 271 ? 0.287 0.026 18.663 1.00 90.69 271 ILE A N 1
ATOM 2156 C CA . ILE A 1 271 ? -0.852 0.654 17.986 1.00 90.69 271 ILE A CA 1
ATOM 2157 C C . ILE A 1 271 ? -1.814 -0.416 17.457 1.00 90.69 271 ILE A C 1
ATOM 2159 O O . ILE A 1 271 ? -3.013 -0.356 17.721 1.00 90.69 271 ILE A O 1
ATOM 2163 N N . LEU A 1 272 ? -1.290 -1.432 16.764 1.00 93.75 272 LEU A N 1
ATOM 2164 C CA . LEU A 1 272 ? -2.089 -2.515 16.180 1.00 93.75 272 LEU A CA 1
ATOM 2165 C C . LEU A 1 272 ? -2.747 -3.430 17.223 1.00 93.75 272 LEU A C 1
ATOM 2167 O O . LEU A 1 272 ? -3.641 -4.191 16.868 1.00 93.75 272 LEU A O 1
ATOM 2171 N N . GLN A 1 273 ? -2.340 -3.364 18.493 1.00 92.75 273 GLN A N 1
ATOM 2172 C CA . GLN A 1 273 ? -2.988 -4.113 19.568 1.00 92.75 273 GLN A CA 1
ATOM 2173 C C . GLN A 1 273 ? -4.394 -3.581 19.867 1.00 92.75 273 GLN A C 1
ATOM 2175 O O . GLN A 1 273 ? -5.327 -4.364 20.025 1.00 92.75 273 GLN A O 1
ATOM 2180 N N . ASP A 1 274 ? -4.542 -2.259 19.949 1.00 91.00 274 ASP A N 1
ATOM 2181 C CA . ASP A 1 274 ? -5.776 -1.643 20.442 1.00 91.00 274 ASP A CA 1
ATOM 2182 C C . ASP A 1 274 ? -6.616 -1.040 19.307 1.00 91.00 274 ASP A C 1
ATOM 2184 O O . ASP A 1 274 ? -7.848 -1.089 19.342 1.00 91.00 274 ASP A O 1
ATOM 2188 N N . LEU A 1 275 ? -5.957 -0.515 18.270 1.00 92.12 275 LEU A N 1
ATOM 2189 C CA . LEU A 1 275 ? -6.600 0.208 17.176 1.00 92.12 275 LEU A CA 1
ATOM 2190 C C . LEU A 1 275 ? -7.707 -0.567 16.426 1.00 92.12 275 LEU A C 1
ATOM 2192 O O . LEU A 1 275 ? -8.712 0.066 16.096 1.00 92.12 275 LEU A O 1
ATOM 2196 N N . PRO A 1 276 ? -7.613 -1.896 16.186 1.00 93.38 276 PRO A N 1
ATOM 2197 C CA . PRO A 1 276 ? -8.689 -2.656 15.536 1.00 93.38 276 PRO A CA 1
ATOM 2198 C C . PRO A 1 276 ? -10.039 -2.587 16.264 1.00 93.38 276 PRO A C 1
ATOM 2200 O O . PRO A 1 276 ? -11.077 -2.854 15.663 1.00 93.38 276 PRO A O 1
ATOM 2203 N N . TYR A 1 277 ? -10.030 -2.253 17.557 1.00 90.81 277 TYR A N 1
ATOM 2204 C CA . TYR A 1 277 ? -11.216 -2.186 18.412 1.00 90.81 277 TYR A CA 1
ATOM 2205 C C . TYR A 1 277 ? -11.726 -0.756 18.617 1.00 90.81 277 TYR A C 1
ATOM 2207 O O . TYR A 1 277 ? -12.715 -0.542 19.321 1.00 90.81 277 TYR A O 1
ATOM 2215 N N . PHE A 1 278 ? -11.043 0.237 18.048 1.00 90.06 278 PHE A N 1
ATOM 2216 C CA . PHE A 1 278 ? -11.411 1.636 18.192 1.00 90.06 278 PHE A CA 1
ATOM 2217 C C . PHE A 1 278 ? -12.413 2.043 17.116 1.00 90.06 278 PHE A C 1
ATOM 2219 O O . PHE A 1 278 ? -12.179 1.879 15.921 1.00 90.06 278 PHE A O 1
ATOM 2226 N N . GLU A 1 279 ? -13.523 2.629 17.558 1.00 83.50 279 GLU A N 1
ATOM 2227 C CA . GLU A 1 279 ? -14.437 3.354 16.678 1.00 83.50 279 GLU A CA 1
ATOM 2228 C C . GLU A 1 279 ? -13.797 4.684 16.266 1.00 83.50 279 GLU A C 1
ATOM 2230 O O . GLU A 1 279 ? -13.328 5.434 17.131 1.00 83.50 279 GLU A O 1
ATOM 2235 N N . ASP A 1 280 ? -13.824 5.005 14.971 1.00 82.38 280 ASP A N 1
ATOM 2236 C CA . ASP A 1 280 ? -13.461 6.338 14.490 1.00 82.38 280 ASP A CA 1
ATOM 2237 C C . ASP A 1 280 ? -14.557 7.334 14.893 1.00 82.38 280 ASP A C 1
ATOM 2239 O O . ASP A 1 280 ? -15.692 7.295 14.410 1.00 82.38 280 ASP A O 1
ATOM 2243 N N . LYS A 1 281 ? -14.226 8.205 15.847 1.00 78.25 281 LYS A N 1
ATOM 2244 C CA . LYS A 1 281 ? -15.083 9.296 16.311 1.00 78.25 281 LYS A CA 1
ATOM 2245 C C . LYS A 1 281 ? -14.368 10.586 15.948 1.00 78.25 281 LYS A C 1
ATOM 2247 O O . LYS A 1 281 ? -13.594 11.042 16.782 1.00 78.25 281 LYS A O 1
ATOM 2252 N N . PRO A 1 282 ? -14.609 11.170 14.759 1.00 70.19 282 PRO A N 1
ATOM 2253 C CA . PRO A 1 282 ? -13.803 12.269 14.241 1.00 70.19 282 PRO A CA 1
ATOM 2254 C C . PRO A 1 282 ? -13.930 13.503 15.140 1.00 70.19 282 PRO A C 1
ATOM 2256 O O . PRO A 1 282 ? -14.875 14.288 15.031 1.00 70.19 282 PRO A O 1
ATOM 2259 N N . ARG A 1 283 ? -12.988 13.645 16.078 1.00 73.50 283 ARG A N 1
ATOM 2260 C CA . ARG A 1 283 ? -12.889 14.778 17.014 1.00 73.50 283 ARG A CA 1
ATOM 2261 C C . ARG A 1 283 ? -11.977 15.863 16.466 1.00 73.50 283 ARG A C 1
ATOM 2263 O O . ARG A 1 283 ? -12.157 17.036 16.786 1.00 73.50 283 ARG A O 1
ATOM 2270 N N . SER A 1 284 ? -11.018 15.467 15.639 1.00 69.94 284 SER A N 1
ATOM 2271 C CA . SER A 1 284 ? -10.198 16.345 14.819 1.00 69.94 284 SER A CA 1
ATOM 2272 C C . SER A 1 284 ? -10.526 16.139 13.333 1.00 69.94 284 SER A C 1
ATOM 2274 O O . SER A 1 284 ? -11.065 15.093 12.956 1.00 69.94 284 SER A O 1
ATOM 2276 N N . PRO A 1 285 ? -10.283 17.145 12.471 1.00 62.81 285 PRO A N 1
ATOM 2277 C CA . PRO A 1 285 ? -10.465 16.969 11.037 1.00 62.81 285 PRO A CA 1
ATOM 2278 C C . PRO A 1 285 ? -9.569 15.831 10.519 1.00 62.81 285 PRO A C 1
ATOM 2280 O O . PRO A 1 285 ? -8.443 15.681 11.003 1.00 62.81 285 PRO A O 1
ATOM 2283 N N . PRO A 1 286 ? -10.030 15.052 9.524 1.00 61.62 286 PRO A N 1
ATOM 2284 C CA . PRO A 1 286 ? -9.217 13.998 8.932 1.00 61.62 286 PRO A CA 1
ATOM 2285 C C . PRO A 1 286 ? -7.931 14.584 8.345 1.00 61.62 286 PRO A C 1
ATOM 2287 O O . PRO A 1 286 ? -7.921 15.706 7.826 1.00 61.62 286 PRO A O 1
ATOM 2290 N N . ILE A 1 287 ? -6.838 13.821 8.413 1.00 64.38 287 ILE A N 1
ATOM 2291 C CA . ILE A 1 287 ? -5.564 14.244 7.829 1.00 64.38 287 ILE A CA 1
ATOM 2292 C C . ILE A 1 287 ? -5.705 14.204 6.307 1.00 64.38 287 ILE A C 1
ATOM 2294 O O . ILE A 1 287 ? -5.766 13.147 5.682 1.00 64.38 287 ILE A O 1
ATOM 2298 N N . LEU A 1 288 ? -5.767 15.391 5.706 1.00 61.66 288 LEU A N 1
ATOM 2299 C CA . LEU A 1 288 ? -5.917 15.567 4.267 1.00 61.66 288 LEU A CA 1
ATOM 2300 C C . LEU A 1 288 ? -4.566 15.316 3.588 1.00 61.66 288 LEU A C 1
ATOM 2302 O O . LEU A 1 288 ? -3.758 16.228 3.419 1.00 61.66 288 LEU A O 1
ATOM 2306 N N . SER A 1 289 ? -4.314 14.061 3.219 1.00 65.38 289 SER A N 1
ATOM 2307 C CA . SER A 1 289 ? -3.136 13.663 2.449 1.00 65.38 289 SER A CA 1
ATOM 2308 C C . SER A 1 289 ? -3.512 13.315 1.014 1.00 65.38 289 SER A C 1
ATOM 2310 O O . SER A 1 289 ? -4.571 12.753 0.738 1.00 65.38 289 SER A O 1
ATOM 2312 N N . ARG A 1 290 ? -2.606 13.643 0.093 1.00 68.00 290 ARG A N 1
ATOM 2313 C CA . ARG A 1 290 ? -2.697 13.251 -1.318 1.00 68.00 290 ARG A CA 1
ATOM 2314 C C . ARG A 1 290 ? -2.006 11.919 -1.602 1.00 68.00 290 ARG A C 1
ATOM 2316 O O . ARG A 1 290 ? -2.041 11.423 -2.718 1.00 68.00 290 ARG A O 1
ATOM 2323 N N . MET A 1 291 ? -1.351 11.347 -0.599 1.00 66.88 291 MET A N 1
ATOM 2324 C CA . MET A 1 291 ? -0.605 10.105 -0.741 1.00 66.88 291 MET A CA 1
ATOM 2325 C C . MET A 1 291 ? -1.528 8.897 -0.575 1.00 66.88 291 MET A C 1
ATOM 2327 O O . MET A 1 291 ? -2.490 8.936 0.199 1.00 66.88 291 MET A O 1
ATOM 2331 N N . GLY A 1 292 ? -1.176 7.794 -1.241 1.00 62.28 292 GLY A N 1
ATOM 2332 C CA . GLY A 1 292 ? -1.828 6.496 -1.033 1.00 62.28 292 GLY A CA 1
ATOM 2333 C C . GLY A 1 292 ? -1.763 6.035 0.429 1.00 62.28 292 GLY A C 1
ATOM 2334 O O . GLY A 1 292 ? -2.642 5.311 0.884 1.00 62.28 292 GLY A O 1
ATOM 2335 N N . ASP A 1 293 ? -0.805 6.540 1.209 1.00 68.06 293 ASP A N 1
ATOM 2336 C CA . ASP A 1 293 ? -0.634 6.219 2.631 1.00 68.06 293 ASP A CA 1
ATOM 2337 C C . ASP A 1 293 ? -1.511 7.062 3.581 1.00 68.06 293 ASP A C 1
ATOM 2339 O O . ASP A 1 293 ? -1.341 7.014 4.794 1.00 68.06 293 ASP A O 1
ATOM 2343 N N . SER A 1 294 ? -2.489 7.817 3.067 1.00 76.00 294 SER A N 1
ATOM 2344 C CA . SER A 1 294 ? -3.439 8.604 3.879 1.00 76.00 294 SER A CA 1
ATOM 2345 C C . SER A 1 294 ? -4.139 7.794 4.983 1.00 76.00 294 SER A C 1
ATOM 2347 O O . SER A 1 294 ? -4.310 8.303 6.089 1.00 76.00 294 SER A O 1
ATOM 2349 N N . ILE A 1 295 ? -4.458 6.520 4.721 1.00 84.38 295 ILE A N 1
ATOM 2350 C CA . ILE A 1 295 ? -5.052 5.598 5.705 1.00 84.38 295 ILE A CA 1
ATOM 2351 C C . ILE A 1 295 ? -4.167 5.434 6.940 1.00 84.38 295 ILE A C 1
ATOM 2353 O O . ILE A 1 295 ? -4.684 5.375 8.050 1.00 84.38 295 ILE A O 1
ATOM 2357 N N . PHE A 1 296 ? -2.845 5.373 6.770 1.00 83.31 296 PHE A N 1
ATOM 2358 C CA . PHE A 1 296 ? -1.923 5.236 7.894 1.00 83.31 296 PHE A CA 1
ATOM 2359 C C . PHE A 1 296 ? -2.007 6.449 8.825 1.00 83.31 296 PHE A C 1
ATOM 2361 O O . PHE A 1 296 ? -2.138 6.300 10.037 1.00 83.31 296 PHE A O 1
ATOM 2368 N N . TYR A 1 297 ? -1.992 7.657 8.262 1.00 79.94 297 TYR A N 1
ATOM 2369 C CA . TYR A 1 297 ? -2.099 8.883 9.052 1.00 79.94 297 TYR A CA 1
ATOM 2370 C C . TYR A 1 297 ? -3.454 8.993 9.754 1.00 79.94 297 TYR A C 1
ATOM 2372 O O . TYR A 1 297 ? -3.513 9.371 10.923 1.00 79.94 297 TYR A O 1
ATOM 2380 N N . ASP A 1 298 ? -4.535 8.623 9.071 1.00 80.62 298 ASP A N 1
ATOM 2381 C CA . ASP A 1 298 ? -5.867 8.615 9.667 1.00 80.62 298 ASP A CA 1
ATOM 2382 C C . ASP A 1 298 ? -5.988 7.581 10.802 1.00 80.62 298 ASP A C 1
ATOM 2384 O O . ASP A 1 298 ? -6.484 7.888 11.882 1.00 80.62 298 ASP A O 1
ATOM 2388 N N . ALA A 1 299 ? -5.417 6.390 10.619 1.00 86.50 299 ALA A N 1
ATOM 2389 C CA . ALA A 1 299 ? -5.321 5.360 11.648 1.00 86.50 299 ALA A CA 1
ATOM 2390 C C . ALA A 1 299 ? -4.566 5.854 12.900 1.00 86.50 299 ALA A C 1
ATOM 2392 O O . ALA A 1 299 ? -5.009 5.625 14.030 1.00 86.50 299 ALA A O 1
ATOM 2393 N N . LEU A 1 300 ? -3.460 6.584 12.716 1.00 84.44 300 LEU A N 1
ATOM 2394 C CA . LEU A 1 300 ? -2.731 7.212 13.820 1.00 84.44 300 LEU A CA 1
ATOM 2395 C C . LEU A 1 300 ? -3.550 8.302 14.519 1.00 84.44 300 LEU A C 1
ATOM 2397 O O . LEU A 1 300 ? -3.526 8.377 15.748 1.00 84.44 300 LEU A O 1
ATOM 2401 N N . ARG A 1 301 ? -4.295 9.118 13.762 1.00 84.12 301 ARG A N 1
ATOM 2402 C CA . ARG A 1 301 ? -5.215 10.122 14.319 1.00 84.12 301 ARG A CA 1
ATOM 2403 C C . ARG A 1 301 ? -6.246 9.455 15.231 1.00 84.12 301 ARG A C 1
ATOM 2405 O O . ARG A 1 301 ? -6.394 9.880 16.374 1.00 84.12 301 ARG A O 1
ATOM 2412 N N . VAL A 1 302 ? -6.903 8.390 14.763 1.00 86.00 302 VAL A N 1
ATOM 2413 C CA . VAL A 1 302 ? -7.891 7.638 15.557 1.00 86.00 302 VAL A CA 1
ATOM 2414 C C . VAL A 1 302 ? -7.258 7.083 16.832 1.00 86.00 302 VAL A C 1
ATOM 2416 O O . VAL A 1 302 ? -7.796 7.276 17.922 1.00 86.00 302 VAL A O 1
ATOM 2419 N N . TYR A 1 303 ? -6.092 6.441 16.725 1.00 87.31 303 TYR A N 1
ATOM 2420 C CA . TYR A 1 303 ? -5.372 5.926 17.891 1.00 87.31 303 TYR A CA 1
ATOM 2421 C C . TYR A 1 303 ? -5.083 7.030 18.920 1.00 87.31 303 TYR A C 1
ATOM 2423 O O . TYR A 1 303 ? -5.331 6.867 20.116 1.00 87.31 303 TYR A O 1
ATOM 2431 N N . TRP A 1 304 ? -4.594 8.177 18.450 1.00 80.62 304 TRP A N 1
ATOM 2432 C CA . TRP A 1 304 ? -4.226 9.306 19.294 1.00 80.62 304 TRP A CA 1
ATOM 2433 C C . TRP A 1 304 ? -5.422 9.924 20.022 1.00 80.62 304 TRP A C 1
ATOM 2435 O O . TRP A 1 304 ? -5.350 10.168 21.228 1.00 80.62 304 TRP A O 1
ATOM 2445 N N . GLU A 1 305 ? -6.539 10.124 19.320 1.00 83.81 305 GLU A N 1
ATOM 2446 C CA . GLU A 1 305 ? -7.775 10.645 19.911 1.00 83.81 305 GLU A CA 1
ATOM 2447 C C . GLU A 1 305 ? -8.276 9.753 21.062 1.00 83.81 305 GLU A C 1
ATOM 2449 O O . GLU A 1 305 ? -8.696 10.266 22.102 1.00 83.81 305 GLU A O 1
ATOM 2454 N N . HIS A 1 306 ? -8.154 8.426 20.930 1.00 86.19 306 HIS A N 1
ATOM 2455 C CA . HIS A 1 306 ? -8.490 7.476 22.001 1.00 86.19 306 HIS A CA 1
ATOM 2456 C C . HIS A 1 306 ? -7.483 7.488 23.159 1.00 86.19 306 HIS A C 1
ATOM 2458 O O . HIS A 1 306 ? -7.877 7.364 24.322 1.00 86.19 306 HIS A O 1
ATOM 2464 N N . CYS A 1 307 ? -6.188 7.653 22.884 1.00 81.44 307 CYS A N 1
ATOM 2465 C CA . CYS A 1 307 ? -5.170 7.743 23.934 1.00 81.44 307 CYS A CA 1
ATOM 2466 C C . CYS A 1 307 ? -5.348 8.985 24.818 1.00 81.44 307 CYS A C 1
ATOM 2468 O O . CYS A 1 307 ? -5.203 8.894 26.042 1.00 81.44 307 CYS A O 1
ATOM 2470 N N . LEU A 1 308 ? -5.710 10.123 24.217 1.00 73.69 308 LEU A N 1
ATOM 2471 C CA . LEU A 1 308 ? -6.017 11.357 24.943 1.00 73.69 308 LEU A CA 1
ATOM 2472 C C . LEU A 1 308 ? -7.204 11.190 25.897 1.00 73.69 308 LEU A C 1
ATOM 2474 O O . LEU A 1 308 ? -7.132 11.624 27.047 1.00 73.69 308 LEU A O 1
ATOM 2478 N N . ASP A 1 309 ? -8.269 10.517 25.456 1.00 75.44 309 ASP A N 1
ATOM 2479 C CA . ASP A 1 309 ? -9.446 10.250 26.293 1.00 75.44 309 ASP A CA 1
ATOM 2480 C C . ASP A 1 309 ? -9.118 9.424 27.534 1.00 75.44 309 ASP A C 1
ATOM 2482 O O . ASP A 1 309 ? -9.702 9.617 28.602 1.00 75.44 309 ASP A O 1
ATOM 2486 N N . ARG A 1 310 ? -8.173 8.495 27.394 1.00 74.06 310 ARG A N 1
ATOM 2487 C CA . ARG A 1 310 ? -7.748 7.603 28.473 1.00 74.06 310 ARG A CA 1
ATOM 2488 C C . ARG A 1 310 ? -6.736 8.241 29.426 1.00 74.06 310 ARG A C 1
ATOM 2490 O O . ARG A 1 310 ? -6.322 7.568 30.365 1.00 74.06 310 ARG A O 1
ATOM 2497 N N . GLN A 1 311 ? -6.348 9.505 29.209 1.00 66.69 311 GLN A N 1
ATOM 2498 C CA . GLN A 1 311 ? -5.304 10.200 29.979 1.00 66.69 311 GLN A CA 1
ATOM 2499 C C . GLN A 1 311 ? -4.005 9.380 30.075 1.00 66.69 311 GLN A C 1
ATOM 2501 O O . GLN A 1 311 ? -3.342 9.360 31.114 1.00 66.69 311 GLN A O 1
ATOM 2506 N N . LEU A 1 312 ? -3.657 8.654 29.006 1.00 59.75 312 LEU A N 1
ATOM 2507 C CA . LEU A 1 312 ? -2.433 7.857 28.986 1.00 59.75 312 LEU A CA 1
ATOM 2508 C C . LEU A 1 312 ? -1.196 8.776 29.063 1.00 59.75 312 LEU A C 1
ATOM 2510 O O . LEU A 1 312 ? -1.242 9.900 28.555 1.00 59.75 312 LEU A O 1
ATOM 2514 N N . PRO A 1 313 ? -0.093 8.333 29.704 1.00 51.19 313 PRO A N 1
ATOM 2515 C CA . PRO A 1 313 ? 1.109 9.148 29.872 1.00 51.19 313 PRO A CA 1
ATOM 2516 C C . PRO A 1 313 ? 1.627 9.708 28.543 1.00 51.19 313 PRO A C 1
ATOM 2518 O O . PRO A 1 313 ? 1.673 8.996 27.542 1.00 51.19 313 PRO A O 1
ATOM 2521 N N . GLN A 1 314 ? 2.082 10.964 28.553 1.00 50.53 314 GLN A N 1
ATOM 2522 C CA . GLN A 1 314 ? 2.568 11.681 27.367 1.00 50.53 314 GLN A CA 1
ATOM 2523 C C . GLN A 1 314 ? 3.793 11.023 26.703 1.00 50.53 314 GLN A C 1
ATOM 2525 O O . GLN A 1 314 ? 4.043 11.252 25.528 1.00 50.53 314 GLN A O 1
ATOM 2530 N N . GLU A 1 315 ? 4.494 10.133 27.412 1.00 51.50 315 GLU A N 1
ATOM 2531 C CA . GLU A 1 315 ? 5.562 9.272 26.878 1.00 51.50 315 GLU A CA 1
ATOM 2532 C C . GLU A 1 315 ? 5.066 8.299 25.787 1.00 51.50 315 GLU A C 1
ATOM 2534 O O . GLU A 1 315 ? 5.828 7.931 24.900 1.00 51.50 315 GLU A O 1
ATOM 2539 N N . TYR A 1 316 ? 3.780 7.920 25.794 1.00 46.00 316 TYR A N 1
ATOM 2540 C CA . TYR A 1 316 ? 3.143 7.162 24.702 1.00 46.00 316 TYR A CA 1
ATOM 2541 C C . TYR A 1 316 ? 2.714 8.048 23.523 1.00 46.00 316 TYR A C 1
ATOM 2543 O O . TYR A 1 316 ? 2.272 7.538 22.494 1.00 46.00 316 TYR A O 1
ATOM 2551 N N . LEU A 1 317 ? 2.800 9.369 23.697 1.00 49.38 317 LEU A N 1
ATOM 2552 C CA . LEU A 1 317 ? 2.378 10.403 22.754 1.00 49.38 317 LEU A CA 1
ATOM 2553 C C . LE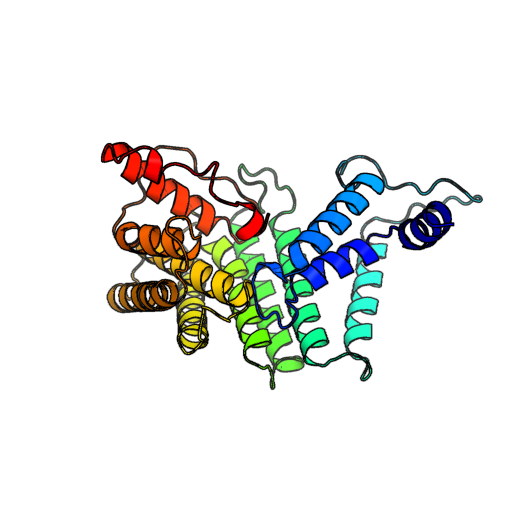U A 1 317 ? 3.581 11.161 22.163 1.00 49.38 317 LEU A C 1
ATOM 2555 O O . LEU A 1 317 ? 3.374 12.107 21.404 1.00 49.38 317 LEU A O 1
ATOM 2559 N N . ASP A 1 318 ? 4.816 10.774 22.509 1.00 48.97 318 ASP A N 1
ATOM 2560 C CA . ASP A 1 318 ? 6.035 11.383 21.980 1.00 48.97 318 ASP A CA 1
ATOM 2561 C C . ASP A 1 318 ? 6.293 10.901 20.546 1.00 48.97 318 ASP A C 1
ATOM 2563 O O . ASP A 1 318 ? 6.956 9.890 20.284 1.00 48.97 318 ASP A O 1
ATOM 2567 N N . PHE A 1 319 ? 5.713 11.646 19.607 1.00 48.28 319 PHE A N 1
ATOM 2568 C CA . PHE A 1 319 ? 6.012 11.513 18.192 1.00 48.28 319 PHE A CA 1
ATOM 2569 C C . PHE A 1 319 ? 7.157 12.421 17.722 1.00 48.28 319 PHE A C 1
ATOM 2571 O O . PHE A 1 319 ? 7.542 12.337 16.558 1.00 48.28 319 PHE A O 1
ATOM 2578 N N . ASP A 1 320 ? 7.733 13.256 18.591 1.00 41.91 320 ASP A N 1
ATOM 2579 C CA . ASP A 1 320 ? 8.935 14.026 18.250 1.00 41.91 320 ASP A CA 1
ATOM 2580 C C . ASP A 1 320 ? 10.170 13.102 18.229 1.00 41.91 320 ASP A C 1
ATOM 2582 O O . ASP A 1 320 ? 11.096 13.319 17.448 1.00 41.91 320 ASP A O 1
ATOM 2586 N N . GLY A 1 321 ? 10.146 12.012 19.011 1.00 40.03 321 GLY A N 1
ATOM 2587 C CA . GLY A 1 321 ? 11.059 10.864 18.899 1.00 40.03 321 GLY A CA 1
ATOM 2588 C C . GLY A 1 321 ? 10.632 9.793 17.882 1.00 40.03 321 GLY A C 1
ATOM 2589 O O . GLY A 1 321 ? 11.293 8.764 17.733 1.00 40.03 321 GLY A O 1
ATOM 2590 N N . PHE A 1 322 ? 9.506 9.973 17.185 1.00 40.16 322 PHE A N 1
ATOM 2591 C CA . PHE A 1 322 ? 9.122 9.100 16.078 1.00 40.16 322 PHE A CA 1
ATOM 2592 C C . PHE A 1 322 ? 9.880 9.562 14.840 1.00 40.16 322 PHE A C 1
ATOM 2594 O O . PHE A 1 322 ? 9.644 10.659 14.340 1.00 40.16 322 PHE A O 1
ATOM 2601 N N . ASP A 1 323 ? 10.816 8.749 14.351 1.00 43.03 323 ASP A N 1
ATOM 2602 C CA . ASP A 1 323 ? 11.477 9.039 13.083 1.00 43.03 323 ASP A CA 1
ATOM 2603 C C . ASP A 1 323 ? 10.457 8.887 11.946 1.00 43.03 323 ASP A C 1
ATOM 2605 O O . ASP A 1 323 ? 10.277 7.821 11.357 1.00 43.03 323 ASP A O 1
ATOM 2609 N N . TRP A 1 324 ? 9.752 9.980 11.661 1.00 44.03 324 TRP A N 1
ATOM 2610 C CA . TRP A 1 324 ? 8.818 10.096 10.548 1.00 44.03 324 TRP A CA 1
ATOM 2611 C C . TRP A 1 324 ? 9.503 9.799 9.205 1.00 44.03 324 TRP A C 1
ATOM 2613 O O . TRP A 1 324 ? 8.847 9.323 8.279 1.00 44.03 324 TRP A O 1
ATOM 2623 N N . GLY A 1 325 ? 10.822 10.011 9.115 1.00 37.25 325 GLY A N 1
ATOM 2624 C CA . GLY A 1 325 ? 11.650 9.636 7.971 1.00 37.25 325 GLY A CA 1
ATOM 2625 C C . GLY A 1 325 ? 11.858 8.122 7.851 1.00 37.25 325 GLY A C 1
ATOM 2626 O O . GLY A 1 325 ? 11.879 7.603 6.738 1.00 37.25 325 GLY A O 1
ATOM 2627 N N . ALA A 1 326 ? 11.896 7.381 8.964 1.00 38.84 326 ALA A N 1
ATOM 2628 C CA . ALA A 1 326 ? 11.999 5.916 8.962 1.00 38.84 326 ALA A CA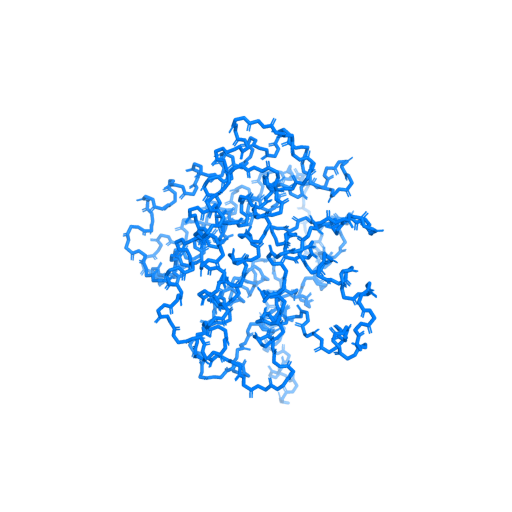 1
ATOM 2629 C C . ALA A 1 326 ? 10.727 5.203 8.453 1.00 38.84 326 ALA A C 1
ATOM 2631 O O . ALA A 1 326 ? 10.792 4.030 8.079 1.00 38.84 326 ALA A O 1
ATOM 2632 N N . LEU A 1 327 ? 9.583 5.901 8.383 1.00 37.34 327 LEU A N 1
ATOM 2633 C CA . LEU A 1 327 ? 8.364 5.438 7.691 1.00 37.34 327 LEU A CA 1
ATOM 2634 C C . LEU A 1 327 ? 8.203 6.006 6.276 1.00 37.34 327 LEU A C 1
ATOM 2636 O O . LEU A 1 327 ? 7.284 5.596 5.566 1.00 37.34 327 LEU A O 1
ATOM 2640 N N . GLY A 1 328 ? 9.133 6.854 5.833 1.00 33.41 328 GLY A N 1
ATOM 2641 C CA . GLY A 1 328 ? 9.218 7.349 4.463 1.00 33.41 328 GLY A CA 1
ATOM 2642 C C . GLY A 1 328 ? 8.455 8.647 4.199 1.00 33.41 328 GLY A C 1
ATOM 2643 O O . GLY A 1 328 ? 7.530 8.648 3.387 1.00 33.41 328 GLY A O 1
ATOM 2644 N N . LEU A 1 329 ? 8.906 9.747 4.812 1.00 30.66 329 LEU A N 1
ATOM 2645 C CA . LEU A 1 329 ? 8.868 11.072 4.175 1.00 30.66 329 LEU A CA 1
ATOM 2646 C C . LEU A 1 329 ? 10.180 11.343 3.434 1.00 30.66 329 LEU A C 1
ATOM 2648 O O . LEU A 1 329 ? 11.252 11.089 4.031 1.00 30.66 329 LEU A O 1
#

Secondary structure (DSSP, 8-state):
-HHHHHHHHHHSS---HHHHHHHHHHHTS----SSGGG--HHHHHHHHHHHHHHTTTT-TTS------S-----PPPTTHHHHHHHHHHHHHTT-TTS-HHHHHHHHHHHHHHHHHHHHTS--SSTTSSPPHHHHHHHHHHHHHHHHHHHHHH-TT--HHHHHHHHHHHHHHHHTTSSTTSPP-HHHHHHHHHHHHHHHHHHHHHHTS-TTTS-HHHHHHHHHHHHHHHHHHHSSS---HHHHHHHHHHHHHHHHHH--STT-HHHHHHHHHHHGGG-----SS------STTHHHHHHHHHHHHHHHHTT--GGGS--SSS-TTTT--

Radius of gyration: 21.47 Å; chains: 1; bounding box: 66×48×61 Å

pLDDT: mean 73.54, std 20.28, range [27.11, 97.62]

Sequence (329 aa):
MIKVMITDTIHAASHSVDTIQALLIMCLWPFKTAHLSDDSSQFYCSIATQMGLQLGLHRPNQPYWPLRHGSLNVKPSRGAVLHTGHTNLLAAFDSPAIDPVLSQLCRIYYLLMQLLWEISANAPTPTGLVEPSARLVLVREYREQWTRLEEQYLTQANDVVKISLLYSRLQLYSFALLDDVPVSEDRLDLVREAEATACELIELTYGMNLSIASIHTRRAMCYAAFVLVRLLQLPYYVQRELLHDSVEHVRQSLSTAISAPDDINRKAYMILQDLPYFEDKPRSPPILSRMGDSIFYDALRVYWEHCLDRQLPQEYLDFDGFDWGALGL